Protein AF-A0A947RRB9-F1 (afdb_monomer)

Nearest PDB structures (foldseek):
  1n60-assembly1_C  TM=9.381E-01  e=2.088E-31  Afipia carboxidovorans OM5
  1ffu-assembly1_F  TM=9.438E-01  e=6.623E-31  Hydrogenophaga pseudoflava
  1ffv-assembly1_F  TM=9.423E-01  e=1.459E-30  Hydrogenophaga pseudoflava
  1zxi-assembly1_F  TM=9.316E-01  e=4.916E-30  Afipia carboxidovorans OM5
  1t3q-assembly1_F  TM=9.395E-01  e=1.467E-29  Pseudomonas putida

Radius of gyration: 20.05 Å; Cα contacts (8 Å, |Δi|>4): 666; chains: 1; bounding box: 50×39×54 Å

Mean predicted aligned error: 5.33 Å

Secondary structure (DSSP, 8-state):
-PPPP-EEE--SSHHHHHHHHHHSTT-EEESS-TTHHHHHHTTS---SEEEE-TT-GGG--EEEETTEEEEETT-BHHHHHH-HHHHHH-HHHHHHHHHSS-HHHHTT-BHHHHHHTT-TT-SHHHHHHTTT-EEEEEETTEEEEEEHHHHEEETTEES--TT-EEEEEEEEPPPTT-EEEEEEE-SSSSS---SEEEEEEEEE-TTSBEEEEEEEEESSSSS-EE-HHHHHHHTT-B-SPSS-SSPPPTT-----HHHHHHHHHHHHH--PPTT-THHHHHHHHHHHHHHHHHHH---TTS--

pLDDT: mean 91.12, std 13.99, range [28.19, 98.75]

Solvent-accessible surface area (backbone atoms only — not comparable to full-atom values): 15839 Å² total; per-residue (Å²): 125,78,64,77,83,56,49,79,43,73,53,95,40,68,69,52,45,23,46,49,31,63,76,37,82,74,44,39,82,35,56,41,44,71,57,64,52,52,36,31,50,70,67,78,41,82,56,60,30,35,36,45,52,48,81,40,67,83,20,42,58,74,49,77,55,96,65,29,36,38,37,16,13,41,30,23,41,45,56,55,64,66,36,64,64,37,60,74,55,34,43,20,48,36,41,27,47,72,60,42,43,42,71,74,51,20,70,34,32,14,54,31,53,50,56,67,50,23,47,27,46,33,61,59,56,16,29,38,56,40,44,67,24,31,35,32,38,34,34,78,92,47,73,48,77,41,50,47,84,66,35,53,72,32,62,58,29,53,71,70,53,81,36,41,44,64,37,32,39,36,28,60,59,58,59,91,62,41,46,49,30,44,47,73,45,44,94,47,99,63,60,42,67,42,58,35,32,38,17,36,28,35,32,42,49,101,82,26,28,24,71,43,48,29,36,11,36,14,33,29,34,54,40,59,45,72,20,60,70,18,18,58,60,42,42,75,39,67,70,36,56,73,79,58,98,57,83,85,54,95,86,65,80,83,84,44,70,60,48,53,49,25,12,48,39,35,14,66,60,47,56,49,62,91,95,40,68,68,51,27,60,48,42,20,55,47,42,35,48,45,51,49,29,59,23,71,70,50,60,96,81,76,76,127

Sequence (304 aa):
MTVPAFNYLKPDSLAEALDMLATEPGAYPIAGGTNLMVDVRAGKLSPETMIDVGDLDELRGIVVKDSQMTIGGAVTIAELLRHEIIRQRVPVLFAAGKTFANTLIRNRATVGGNLVNAAPCSDTAPALLVLDAEVSLSSSSGTRWIPLTEFLVGAFQTQRRADELLMEVRFPIPPASSRGGFEKMGLRKISCMAKVDVAVMADFDERGACKDARIALGAVAPIPLRAEKAEASLVGTAFIARAPEKPVRCGEQVQDKTIEEAARLAGEAASPRSGSEYKRQVVYGLTRRILTAMATGIRDGEAS

Structure (mmCIF, N/CA/C/O backbone):
data_AF-A0A947RRB9-F1
#
_entry.id   AF-A0A947RRB9-F1
#
loop_
_atom_site.group_PDB
_atom_site.id
_atom_site.type_symbol
_atom_site.label_atom_id
_atom_site.label_alt_id
_atom_site.label_comp_id
_atom_site.label_asym_id
_atom_site.label_entity_id
_atom_site.label_seq_id
_atom_site.pdbx_PDB_ins_code
_atom_site.Cartn_x
_atom_site.Cartn_y
_atom_site.Cartn_z
_atom_site.occupancy
_atom_site.B_iso_or_equiv
_atom_site.auth_seq_id
_atom_site.auth_comp_id
_atom_site.auth_asym_id
_atom_site.auth_atom_id
_atom_site.pdbx_PDB_model_num
ATOM 1 N N . MET A 1 1 ? 13.059 22.022 -18.489 1.00 59.47 1 MET A N 1
ATOM 2 C CA . MET A 1 1 ? 13.920 20.861 -18.183 1.00 59.47 1 MET A CA 1
ATOM 3 C C . MET A 1 1 ? 13.727 19.851 -19.293 1.00 59.47 1 MET A C 1
ATOM 5 O O . MET A 1 1 ? 12.592 19.449 -19.525 1.00 59.47 1 MET A O 1
ATOM 9 N N . THR A 1 2 ? 14.788 19.540 -20.031 1.00 82.19 2 THR A N 1
ATOM 10 C CA . THR A 1 2 ? 14.794 18.504 -21.069 1.00 82.19 2 THR A CA 1
ATOM 11 C C . THR A 1 2 ? 14.934 17.138 -20.408 1.00 82.19 2 THR A C 1
ATOM 13 O O . THR A 1 2 ? 15.703 16.982 -19.464 1.00 82.19 2 THR A O 1
ATOM 16 N N . VAL A 1 3 ? 14.157 16.167 -20.875 1.00 87.50 3 VAL A N 1
ATOM 17 C CA . VAL A 1 3 ? 14.281 14.765 -20.466 1.00 87.50 3 VAL A CA 1
ATOM 18 C C . VAL A 1 3 ? 15.481 14.170 -21.219 1.00 87.50 3 VAL A C 1
ATOM 20 O O . VAL A 1 3 ? 15.595 14.453 -22.414 1.00 87.50 3 VAL A O 1
ATOM 23 N N . PRO A 1 4 ? 16.394 13.425 -20.564 1.00 88.38 4 PRO A N 1
ATOM 24 C CA . PRO A 1 4 ? 17.489 12.758 -21.268 1.00 88.38 4 PRO A CA 1
ATOM 25 C C . PRO A 1 4 ? 16.940 11.783 -22.316 1.00 88.38 4 PRO A C 1
ATOM 27 O O . PRO A 1 4 ? 15.834 11.269 -22.162 1.00 88.38 4 PRO A O 1
ATOM 30 N N . ALA A 1 5 ? 17.698 11.543 -23.385 1.00 92.69 5 ALA A N 1
ATOM 31 C CA . ALA A 1 5 ? 17.339 10.510 -24.349 1.00 92.69 5 ALA A CA 1
ATOM 32 C C . ALA A 1 5 ? 17.408 9.129 -23.679 1.00 92.69 5 ALA A C 1
ATOM 34 O O . ALA A 1 5 ? 18.322 8.874 -22.897 1.00 92.69 5 ALA A O 1
ATOM 35 N N . PHE A 1 6 ? 16.448 8.265 -23.994 1.00 95.25 6 PHE A N 1
ATOM 36 C CA . PHE A 1 6 ? 16.396 6.878 -23.543 1.00 95.25 6 PHE A CA 1
ATOM 37 C C . PHE A 1 6 ? 15.758 6.009 -24.626 1.00 95.25 6 PHE A C 1
ATOM 39 O O . PHE A 1 6 ? 14.928 6.486 -25.406 1.00 95.25 6 PHE A O 1
ATOM 46 N N . ASN A 1 7 ? 16.122 4.733 -24.653 1.00 96.56 7 ASN A N 1
ATOM 47 C CA . ASN A 1 7 ? 15.442 3.715 -25.438 1.00 96.56 7 ASN A CA 1
ATOM 48 C C . ASN A 1 7 ? 14.110 3.379 -24.769 1.00 96.56 7 ASN A C 1
ATOM 50 O O . ASN A 1 7 ? 14.042 3.192 -23.554 1.00 96.56 7 ASN A O 1
ATOM 54 N N . TYR A 1 8 ? 13.044 3.303 -25.556 1.00 97.06 8 TYR A N 1
ATOM 55 C CA . TYR A 1 8 ? 11.721 2.922 -25.077 1.00 97.06 8 TYR A CA 1
ATOM 56 C C . TYR A 1 8 ? 11.313 1.620 -25.755 1.00 97.06 8 TYR A C 1
ATOM 58 O O . TYR A 1 8 ? 11.154 1.577 -26.975 1.00 97.06 8 TYR A O 1
ATOM 66 N N . LEU A 1 9 ? 11.178 0.569 -24.954 1.00 97.31 9 LEU A N 1
ATOM 67 C CA . LEU A 1 9 ? 10.783 -0.765 -25.381 1.00 97.31 9 LEU A CA 1
ATOM 68 C C . LEU A 1 9 ? 9.355 -1.030 -24.916 1.00 97.31 9 LEU A C 1
ATOM 70 O O . LEU A 1 9 ? 8.985 -0.677 -23.795 1.00 97.31 9 LEU A O 1
ATOM 74 N N . LYS A 1 10 ? 8.557 -1.653 -25.779 1.00 97.00 10 LYS A N 1
ATOM 75 C CA . LYS A 1 10 ? 7.171 -2.006 -25.487 1.00 97.00 10 LYS A CA 1
ATOM 76 C C . LYS A 1 10 ? 6.950 -3.484 -25.829 1.00 97.00 10 LYS A C 1
ATOM 78 O O . LYS A 1 10 ? 6.739 -3.770 -27.002 1.00 97.00 10 LYS A O 1
ATOM 83 N N . PRO A 1 11 ? 7.064 -4.393 -24.847 1.00 96.75 11 PRO A N 1
ATOM 84 C CA . PRO A 1 11 ? 6.819 -5.814 -25.054 1.00 96.75 11 PRO A CA 1
ATOM 85 C C . PRO A 1 11 ? 5.338 -6.091 -25.337 1.00 96.75 11 PRO A C 1
ATOM 87 O O . PRO A 1 11 ? 4.459 -5.442 -24.765 1.00 96.75 11 PRO A O 1
ATOM 90 N N . ASP A 1 12 ? 5.075 -7.100 -26.164 1.00 94.88 12 ASP A N 1
ATOM 91 C CA . ASP A 1 12 ? 3.726 -7.575 -26.497 1.00 94.88 12 ASP A CA 1
ATOM 92 C C . ASP A 1 12 ? 3.245 -8.687 -25.545 1.00 94.88 12 ASP A C 1
ATOM 94 O O . ASP A 1 12 ? 2.091 -9.115 -25.601 1.00 94.88 12 ASP A O 1
ATOM 98 N N . SER A 1 13 ? 4.121 -9.184 -24.665 1.00 96.81 13 SER A N 1
ATOM 99 C CA . SER A 1 13 ? 3.797 -10.236 -23.697 1.00 96.81 13 SER A CA 1
ATOM 100 C C . SER A 1 13 ? 4.614 -10.133 -22.414 1.00 96.81 13 SER A C 1
ATOM 102 O O . SER A 1 13 ? 5.703 -9.553 -22.387 1.00 96.81 13 SER A O 1
ATOM 104 N N . LEU A 1 14 ? 4.130 -10.773 -21.345 1.00 97.12 14 LEU A N 1
ATOM 105 C CA . LEU A 1 14 ? 4.900 -10.898 -20.111 1.00 97.12 14 LEU A CA 1
ATOM 106 C C . LEU A 1 14 ? 6.242 -11.610 -20.330 1.00 97.12 14 LEU A C 1
ATOM 108 O O . LEU A 1 14 ? 7.252 -11.185 -19.777 1.00 97.12 14 LEU A O 1
ATOM 112 N N . ALA A 1 15 ? 6.269 -12.678 -21.129 1.00 97.12 15 ALA A N 1
ATOM 113 C CA . ALA A 1 15 ? 7.495 -13.433 -21.382 1.00 97.12 15 ALA A CA 1
ATOM 114 C C . ALA A 1 15 ? 8.580 -12.547 -22.012 1.00 97.12 15 ALA A C 1
ATOM 116 O O . ALA A 1 15 ? 9.720 -12.558 -21.557 1.00 97.12 15 ALA A O 1
ATOM 117 N N . GLU A 1 16 ? 8.198 -11.730 -22.995 1.00 97.50 16 GLU A N 1
ATOM 118 C CA . GLU A 1 16 ? 9.093 -10.763 -23.628 1.00 97.50 16 GLU A CA 1
ATOM 119 C C . GLU A 1 16 ? 9.549 -9.676 -22.644 1.00 97.50 16 GLU A C 1
ATOM 121 O O . GLU A 1 16 ? 10.731 -9.356 -22.587 1.00 97.50 16 GLU A O 1
ATOM 126 N N . ALA A 1 17 ? 8.648 -9.155 -21.805 1.00 97.75 17 ALA A N 1
ATOM 127 C CA . ALA A 1 17 ? 9.005 -8.162 -20.794 1.00 97.75 17 ALA A CA 1
ATOM 128 C C . ALA A 1 17 ? 10.048 -8.687 -19.790 1.00 97.75 17 ALA A C 1
ATOM 130 O O . ALA A 1 17 ? 10.975 -7.966 -19.415 1.00 97.75 17 ALA A O 1
ATOM 131 N N . LEU A 1 18 ? 9.897 -9.939 -19.346 1.00 97.69 18 LEU A N 1
ATOM 132 C CA . LEU A 1 18 ? 10.824 -10.585 -18.414 1.00 97.69 18 LEU A CA 1
ATOM 133 C C . LEU A 1 18 ? 12.159 -10.938 -19.076 1.00 97.69 18 LEU A C 1
ATOM 135 O O . LEU A 1 18 ? 13.194 -10.840 -18.419 1.00 97.69 18 LEU A O 1
ATOM 139 N N . ASP A 1 19 ? 12.146 -11.318 -20.356 1.00 97.19 19 ASP A N 1
ATOM 140 C CA . ASP A 1 19 ? 13.365 -11.525 -21.141 1.00 97.19 19 ASP A CA 1
ATOM 141 C C . ASP A 1 19 ? 14.143 -10.212 -21.290 1.00 97.19 19 ASP A C 1
ATOM 143 O O . ASP A 1 19 ? 15.301 -10.145 -20.884 1.00 97.19 19 ASP A O 1
ATOM 147 N N . MET A 1 20 ? 13.475 -9.128 -21.707 1.00 97.06 20 MET A N 1
ATOM 148 C CA . MET A 1 20 ? 14.082 -7.795 -21.808 1.00 97.06 20 MET A CA 1
ATOM 149 C C . MET A 1 20 ? 14.704 -7.338 -20.482 1.00 97.06 20 MET A C 1
ATOM 151 O O . MET A 1 20 ? 15.806 -6.800 -20.470 1.00 97.06 20 MET A O 1
ATOM 155 N N . LEU A 1 21 ? 14.035 -7.563 -19.346 1.00 96.69 21 LEU A N 1
ATOM 156 C CA . LEU A 1 21 ? 14.587 -7.211 -18.030 1.00 96.69 21 LEU A CA 1
ATOM 157 C C . LEU A 1 21 ? 15.791 -8.063 -17.623 1.00 96.69 21 LEU A C 1
ATOM 159 O O . LEU A 1 21 ? 16.640 -7.591 -16.865 1.00 96.69 21 LEU A O 1
ATOM 163 N N . ALA A 1 22 ? 15.869 -9.304 -18.101 1.00 96.00 22 ALA A N 1
ATOM 164 C CA . ALA A 1 22 ? 17.015 -10.171 -17.872 1.00 96.00 22 ALA A CA 1
ATOM 165 C C . ALA A 1 22 ? 18.204 -9.803 -18.779 1.00 96.00 22 ALA A C 1
ATOM 167 O O . ALA A 1 22 ? 19.352 -9.893 -18.337 1.00 96.00 22 ALA A O 1
ATOM 168 N N . THR A 1 23 ? 17.947 -9.383 -20.022 1.00 95.44 23 THR A N 1
ATOM 169 C CA . THR A 1 23 ? 18.984 -9.080 -21.022 1.00 95.44 23 THR A CA 1
ATOM 170 C C . THR A 1 23 ? 19.460 -7.630 -21.013 1.00 95.44 23 THR A C 1
ATOM 172 O O . THR A 1 23 ? 20.562 -7.368 -21.490 1.00 95.44 23 THR A O 1
ATOM 175 N N . GLU A 1 24 ? 18.690 -6.700 -20.440 1.00 92.75 24 GLU A N 1
ATOM 176 C CA . GLU A 1 24 ? 19.023 -5.270 -20.334 1.00 92.75 24 GLU A CA 1
ATOM 177 C C . GLU A 1 24 ? 19.224 -4.840 -18.862 1.00 92.75 24 GLU A C 1
ATOM 179 O O . GLU A 1 24 ? 18.354 -4.185 -18.266 1.00 92.75 24 GLU A O 1
ATOM 184 N N . PRO A 1 25 ? 20.365 -5.182 -18.222 1.00 85.75 25 PRO A N 1
ATOM 185 C CA . PRO A 1 25 ? 20.658 -4.748 -16.861 1.00 85.75 25 PRO A CA 1
ATOM 186 C C . PRO A 1 25 ? 20.593 -3.224 -16.722 1.00 85.75 25 PRO A C 1
ATOM 188 O O . PRO A 1 25 ? 21.309 -2.489 -17.394 1.00 85.75 25 PRO A O 1
ATOM 191 N N . GLY A 1 26 ? 19.756 -2.741 -15.804 1.00 87.94 26 GLY A N 1
ATOM 192 C CA . GLY A 1 26 ? 19.552 -1.305 -15.589 1.00 87.94 26 GLY A CA 1
ATOM 193 C C . GLY A 1 26 ? 18.380 -0.708 -16.370 1.00 87.94 26 GLY A C 1
ATOM 194 O O . GLY A 1 26 ? 18.103 0.480 -16.196 1.00 87.94 26 GLY A O 1
ATOM 195 N N . ALA A 1 27 ? 17.651 -1.506 -17.159 1.00 95.25 27 ALA A N 1
ATOM 196 C CA . ALA A 1 27 ? 16.363 -1.097 -17.702 1.00 95.25 27 ALA A CA 1
ATOM 197 C C . ALA A 1 27 ? 15.336 -0.845 -16.584 1.00 95.25 27 ALA A C 1
ATOM 199 O O . ALA A 1 27 ? 15.284 -1.548 -15.570 1.00 95.25 27 ALA A O 1
ATOM 200 N N . TYR A 1 28 ? 14.497 0.173 -16.776 1.00 95.94 28 TYR A N 1
ATOM 201 C CA . TYR A 1 28 ? 13.457 0.545 -15.820 1.00 95.94 28 TYR A CA 1
ATOM 202 C C . TYR A 1 28 ? 12.073 0.145 -16.336 1.00 95.94 28 TYR A C 1
ATOM 204 O O . TYR A 1 28 ? 11.626 0.698 -17.345 1.00 95.94 28 TYR A O 1
ATOM 212 N N . PRO A 1 29 ? 11.343 -0.735 -15.626 1.00 97.19 29 PRO A N 1
ATOM 213 C CA . PRO A 1 29 ? 9.923 -0.926 -15.878 1.00 97.19 29 PRO A CA 1
ATOM 214 C C . PRO A 1 29 ? 9.153 0.382 -15.666 1.00 97.19 29 PRO A C 1
ATOM 216 O O . PRO A 1 29 ? 9.258 1.017 -14.610 1.00 97.19 29 PRO A O 1
ATOM 219 N N . ILE A 1 30 ? 8.337 0.770 -16.643 1.00 97.62 30 ILE A N 1
ATOM 220 C CA . ILE A 1 30 ? 7.412 1.897 -16.546 1.00 97.62 30 ILE A CA 1
ATOM 221 C C . ILE A 1 30 ? 5.974 1.406 -16.721 1.00 97.62 30 ILE A C 1
ATOM 223 O O . ILE A 1 30 ? 5.666 0.666 -17.639 1.00 97.62 30 ILE A O 1
ATOM 227 N N . ALA A 1 31 ? 5.087 1.824 -15.817 1.00 97.19 31 ALA A N 1
ATOM 228 C CA . ALA A 1 31 ? 3.644 1.606 -15.939 1.00 97.19 31 ALA A CA 1
ATOM 229 C C . ALA A 1 31 ? 2.912 2.958 -15.954 1.00 97.19 31 ALA A C 1
ATOM 231 O O . ALA A 1 31 ? 2.758 3.618 -16.978 1.00 97.19 31 ALA A O 1
ATOM 232 N N . GLY A 1 32 ? 2.517 3.456 -14.781 1.00 96.75 32 GLY A N 1
ATOM 233 C CA . GLY A 1 32 ? 1.857 4.758 -14.664 1.00 96.75 32 GLY A CA 1
ATOM 234 C C . GLY A 1 32 ? 2.756 5.972 -14.917 1.00 96.75 32 GLY A C 1
ATOM 235 O O . GLY A 1 32 ? 2.259 7.054 -15.225 1.00 96.75 32 GLY A O 1
ATOM 236 N N . GLY A 1 33 ? 4.070 5.828 -14.717 1.00 96.69 33 GLY A N 1
ATOM 237 C CA . GLY A 1 33 ? 5.064 6.896 -14.889 1.00 96.69 33 GLY A CA 1
ATOM 238 C C . GLY A 1 33 ? 4.961 8.073 -13.902 1.00 96.69 33 GLY A C 1
ATOM 239 O O . GLY A 1 33 ? 5.760 9.004 -13.980 1.00 96.69 33 GLY A O 1
ATOM 240 N N . THR A 1 34 ? 4.015 8.060 -12.956 1.00 96.50 34 THR A N 1
ATOM 241 C CA . THR A 1 34 ? 3.687 9.217 -12.095 1.00 96.50 34 THR A CA 1
ATOM 242 C C . THR A 1 34 ? 4.754 9.562 -11.055 1.00 96.50 34 THR A C 1
ATOM 244 O O . THR A 1 34 ? 4.770 10.690 -10.569 1.00 96.50 34 THR A O 1
ATOM 247 N N . ASN A 1 35 ? 5.646 8.622 -10.734 1.00 94.75 35 ASN A N 1
ATOM 248 C CA . ASN A 1 35 ? 6.845 8.849 -9.921 1.00 94.75 35 ASN A CA 1
ATOM 249 C C . ASN A 1 35 ? 8.102 8.838 -10.794 1.00 94.75 35 ASN A C 1
ATOM 251 O O . ASN A 1 35 ? 8.822 9.833 -10.835 1.00 94.75 35 ASN A O 1
ATOM 255 N N . LEU A 1 36 ? 8.290 7.766 -11.572 1.00 95.50 36 LEU A N 1
ATOM 256 C CA . LEU A 1 36 ? 9.465 7.563 -12.423 1.00 95.50 36 LEU A CA 1
ATOM 257 C C . LEU A 1 36 ? 9.761 8.777 -13.315 1.00 95.50 36 LEU A C 1
ATOM 259 O O . LEU A 1 36 ? 10.835 9.363 -13.232 1.00 95.50 36 LEU A O 1
ATOM 263 N N . MET A 1 37 ? 8.782 9.243 -14.100 1.00 96.19 37 MET A N 1
ATOM 264 C CA . MET A 1 37 ? 9.003 10.370 -15.015 1.00 96.19 37 MET A CA 1
ATOM 265 C C . MET A 1 37 ? 9.174 11.710 -14.296 1.00 96.19 37 MET A C 1
ATOM 267 O O . MET A 1 37 ? 9.689 12.660 -14.884 1.00 96.19 37 MET A O 1
ATOM 271 N N . VAL A 1 38 ? 8.726 11.828 -13.042 1.00 94.31 38 VAL A N 1
ATOM 272 C CA . VAL A 1 38 ? 8.993 13.017 -12.222 1.00 94.31 38 VAL A CA 1
ATOM 273 C C . VAL A 1 38 ? 10.464 13.049 -11.827 1.00 94.31 38 VAL A C 1
ATOM 275 O O . VAL A 1 38 ? 11.093 14.094 -11.980 1.00 94.31 38 VAL A O 1
ATOM 278 N N . ASP A 1 39 ? 11.019 11.921 -11.386 1.00 94.75 39 ASP A N 1
ATOM 279 C CA . ASP A 1 39 ? 12.431 11.831 -11.013 1.00 94.75 39 ASP A CA 1
ATOM 280 C C . ASP A 1 39 ? 13.360 11.955 -12.227 1.00 94.75 39 ASP A C 1
ATOM 282 O O . ASP A 1 39 ? 14.381 12.639 -12.130 1.00 94.75 39 ASP A O 1
ATOM 286 N N . VAL A 1 40 ? 12.954 11.432 -13.390 1.00 95.25 40 VAL A N 1
ATOM 287 C CA . VAL A 1 40 ? 13.668 11.649 -14.660 1.00 95.25 40 VAL A CA 1
ATOM 288 C C . VAL A 1 40 ? 13.685 13.127 -15.051 1.00 95.25 40 VAL A C 1
ATOM 290 O O . VAL A 1 40 ? 14.741 13.695 -15.318 1.00 95.25 40 VAL A O 1
ATOM 293 N N . ARG A 1 41 ? 12.529 13.806 -15.029 1.00 94.62 41 ARG A N 1
ATOM 294 C CA . ARG A 1 41 ? 12.464 15.250 -15.328 1.00 94.62 41 ARG A CA 1
ATOM 295 C C . ARG A 1 41 ? 13.264 16.101 -14.346 1.00 94.62 41 ARG A C 1
ATOM 297 O O . ARG A 1 41 ? 13.730 17.168 -14.728 1.00 94.62 41 ARG A O 1
ATOM 304 N N . ALA A 1 42 ? 13.380 15.655 -13.097 1.00 93.88 42 ALA A N 1
ATOM 305 C CA . ALA A 1 42 ? 14.156 16.323 -12.060 1.00 93.88 42 ALA A CA 1
ATOM 306 C C . ALA A 1 42 ? 15.662 16.004 -12.124 1.00 93.88 42 ALA A C 1
ATOM 308 O O . ALA A 1 42 ? 16.407 16.515 -11.291 1.00 93.88 42 ALA A O 1
ATOM 309 N N . GLY A 1 43 ? 16.106 15.153 -13.058 1.00 93.00 43 GLY A N 1
ATOM 310 C CA . GLY A 1 43 ? 17.503 14.732 -13.182 1.00 93.00 43 GLY A CA 1
ATOM 311 C C . GLY A 1 43 ? 17.997 13.845 -12.035 1.00 93.00 43 GLY A C 1
ATOM 312 O O . GLY A 1 43 ? 19.200 13.678 -11.874 1.00 93.00 43 GLY A O 1
ATOM 313 N N . LYS A 1 44 ? 17.091 13.286 -11.219 1.00 93.31 44 LYS A N 1
ATOM 314 C CA . LYS A 1 44 ? 17.453 12.329 -10.158 1.00 93.31 44 LYS A CA 1
ATOM 315 C C . LYS A 1 44 ? 17.676 10.923 -10.699 1.00 93.31 44 LYS A C 1
ATOM 317 O O . LYS A 1 44 ? 18.312 10.111 -10.037 1.00 93.31 44 LYS A O 1
ATOM 322 N N . LEU A 1 45 ? 17.096 10.641 -11.862 1.00 92.75 45 LEU A N 1
ATOM 323 C CA . LEU A 1 45 ? 17.190 9.366 -12.543 1.00 92.75 45 LEU A CA 1
ATOM 324 C C . LEU A 1 45 ? 17.449 9.598 -14.030 1.00 92.75 45 LEU A C 1
ATOM 326 O O . LEU A 1 45 ? 16.784 10.426 -14.647 1.00 92.75 45 LEU A O 1
ATOM 330 N N . SER A 1 46 ? 18.371 8.832 -14.602 1.00 93.38 46 SER A N 1
ATOM 331 C CA . SER A 1 46 ? 18.724 8.903 -16.022 1.00 93.38 46 SER A CA 1
ATOM 332 C C . SER A 1 46 ? 18.761 7.485 -16.592 1.00 93.38 46 SER A C 1
ATOM 334 O O . SER A 1 46 ? 19.843 6.917 -16.712 1.00 93.38 46 SER A O 1
ATOM 336 N N . PRO A 1 47 ? 17.595 6.865 -16.843 1.00 93.62 47 PRO A N 1
ATOM 337 C CA . PRO A 1 47 ? 17.548 5.516 -17.384 1.00 93.62 47 PRO A CA 1
ATOM 338 C C . PRO A 1 47 ? 18.005 5.533 -18.842 1.00 93.62 47 PRO A C 1
ATOM 340 O O . PRO A 1 47 ? 17.574 6.393 -19.606 1.00 93.62 47 PRO A O 1
ATOM 343 N N . GLU A 1 48 ? 18.844 4.577 -19.229 1.00 95.25 48 GLU A N 1
ATOM 344 C CA . GLU A 1 48 ? 19.219 4.382 -20.636 1.00 95.25 48 GLU A CA 1
ATOM 345 C C . GLU A 1 48 ? 18.096 3.685 -21.410 1.00 95.25 48 GLU A C 1
ATOM 347 O O . GLU A 1 48 ? 17.818 4.048 -22.551 1.00 95.25 48 GLU A O 1
ATOM 352 N N . THR A 1 49 ? 17.395 2.756 -20.751 1.00 97.19 49 THR A N 1
ATOM 353 C CA . THR A 1 49 ? 16.284 1.983 -21.316 1.00 97.19 49 THR A CA 1
ATOM 354 C C . THR A 1 49 ? 15.083 1.988 -20.368 1.00 97.19 49 THR A C 1
ATOM 356 O O . THR A 1 49 ? 15.217 1.783 -19.158 1.00 97.19 49 THR A O 1
ATOM 359 N N . MET A 1 50 ? 13.890 2.203 -20.919 1.00 97.44 50 MET A N 1
ATOM 360 C CA . MET A 1 50 ? 12.609 1.995 -20.245 1.00 97.44 50 MET A CA 1
ATOM 361 C C . MET A 1 50 ? 11.814 0.903 -20.953 1.00 97.44 50 MET A C 1
ATOM 363 O O . MET A 1 50 ? 11.742 0.892 -22.179 1.00 97.44 50 MET A O 1
ATOM 367 N N . ILE A 1 51 ? 11.182 0.032 -20.171 1.00 98.19 51 ILE A N 1
ATOM 368 C CA . ILE A 1 51 ? 10.331 -1.056 -20.663 1.00 98.19 51 ILE A CA 1
ATOM 369 C C . ILE A 1 51 ? 8.904 -0.772 -20.200 1.00 98.19 51 ILE A C 1
ATOM 371 O O . ILE A 1 51 ? 8.636 -0.776 -18.996 1.00 98.19 51 ILE A O 1
ATOM 375 N N . ASP A 1 52 ? 7.997 -0.474 -21.128 1.00 97.88 52 ASP A N 1
ATOM 376 C CA . ASP A 1 52 ? 6.599 -0.194 -20.800 1.00 97.88 52 ASP A CA 1
ATOM 377 C C . ASP A 1 52 ? 5.819 -1.478 -20.543 1.00 97.88 52 ASP A C 1
ATOM 379 O O . ASP A 1 52 ? 5.553 -2.262 -21.445 1.00 97.88 52 ASP A O 1
ATOM 383 N N . VAL A 1 53 ? 5.436 -1.668 -19.287 1.00 97.69 53 VAL A N 1
ATOM 384 C CA . VAL A 1 53 ? 4.675 -2.827 -18.818 1.00 97.69 53 VAL A CA 1
ATOM 385 C C . VAL A 1 53 ? 3.216 -2.475 -18.523 1.00 97.69 53 VAL A C 1
ATOM 387 O O . VAL A 1 53 ? 2.455 -3.318 -18.061 1.00 97.69 53 VAL A O 1
ATOM 390 N N . GLY A 1 54 ? 2.803 -1.222 -18.739 1.00 93.94 54 GLY A N 1
ATOM 391 C CA . GLY A 1 54 ? 1.483 -0.725 -18.348 1.00 93.94 54 GLY A CA 1
ATOM 392 C C . GLY A 1 54 ? 0.313 -1.362 -19.101 1.00 93.94 54 GLY A C 1
ATOM 393 O O . GLY A 1 54 ? -0.802 -1.366 -18.575 1.00 93.94 54 GLY A O 1
ATOM 394 N N . ASP A 1 55 ? 0.577 -1.902 -20.291 1.00 92.19 55 ASP A N 1
ATOM 395 C CA . ASP A 1 55 ? -0.423 -2.503 -21.177 1.00 92.19 55 ASP A CA 1
ATOM 396 C C . ASP A 1 55 ? -0.443 -4.043 -21.126 1.00 92.19 55 ASP A C 1
ATOM 398 O O . ASP A 1 55 ? -1.286 -4.645 -21.784 1.00 92.19 55 ASP A O 1
ATOM 402 N N . LEU A 1 56 ? 0.430 -4.685 -20.336 1.00 97.12 56 LEU A N 1
ATOM 403 C CA . LEU A 1 56 ? 0.439 -6.146 -20.191 1.00 97.12 56 LEU A CA 1
ATOM 404 C C . LEU A 1 56 ? -0.825 -6.620 -19.469 1.00 97.12 56 LEU A C 1
ATOM 406 O O . LEU A 1 56 ? -1.082 -6.219 -18.330 1.00 97.12 56 LEU A O 1
ATOM 410 N N . ASP A 1 57 ? -1.602 -7.491 -20.108 1.00 96.31 57 ASP A N 1
ATOM 411 C CA . ASP A 1 57 ? -2.879 -7.966 -19.571 1.00 96.31 57 ASP A CA 1
ATOM 412 C C . ASP A 1 57 ? -2.706 -8.760 -18.267 1.00 96.31 57 ASP A C 1
ATOM 414 O O . ASP A 1 57 ? -3.539 -8.654 -17.367 1.00 96.31 57 ASP A O 1
ATOM 418 N N . GLU A 1 58 ? -1.586 -9.466 -18.101 1.00 96.56 58 GLU A N 1
ATOM 419 C CA . GLU A 1 58 ? -1.245 -10.222 -16.891 1.00 96.56 58 GLU A CA 1
ATOM 420 C C . GLU A 1 58 ? -1.022 -9.329 -15.662 1.00 96.56 58 GLU A C 1
ATOM 422 O O . GLU A 1 58 ? -1.081 -9.806 -14.531 1.00 96.56 58 GLU A O 1
ATOM 427 N N . LEU A 1 59 ? -0.769 -8.031 -15.859 1.00 97.56 59 LEU A N 1
ATOM 428 C CA . LEU A 1 59 ? -0.622 -7.053 -14.778 1.00 97.56 59 LEU A CA 1
ATOM 429 C C . LEU A 1 59 ? -1.935 -6.338 -14.448 1.00 97.56 59 LEU A C 1
ATOM 431 O O . LEU A 1 59 ? -1.953 -5.449 -13.590 1.00 97.56 59 LEU A O 1
ATOM 435 N N . ARG A 1 60 ? -3.036 -6.667 -15.122 1.00 96.62 60 ARG A N 1
ATOM 436 C CA . ARG A 1 60 ? -4.297 -5.927 -15.040 1.00 96.62 60 ARG A CA 1
ATOM 437 C C . ARG A 1 60 ? -5.388 -6.765 -14.388 1.00 96.62 60 ARG A C 1
ATOM 439 O O . ARG A 1 60 ? -5.318 -7.981 -14.275 1.00 96.62 60 ARG A O 1
ATOM 446 N N . GLY A 1 61 ? -6.438 -6.072 -13.963 1.00 97.19 61 GLY A N 1
ATOM 447 C CA . GLY A 1 61 ? -7.617 -6.697 -13.380 1.00 97.19 61 GLY A CA 1
ATOM 448 C C . GLY A 1 61 ? -7.552 -6.885 -11.866 1.00 97.19 61 GLY A C 1
ATOM 449 O O . GLY A 1 61 ? -6.503 -6.851 -11.222 1.00 97.19 61 GLY A O 1
ATOM 450 N N . ILE A 1 62 ? -8.744 -7.035 -11.298 1.00 98.25 62 ILE A N 1
ATOM 451 C CA . ILE A 1 62 ? -8.967 -7.338 -9.889 1.00 98.25 62 ILE A CA 1
ATOM 452 C C . ILE A 1 62 ? -9.820 -8.599 -9.865 1.00 98.25 62 ILE A C 1
ATOM 454 O O . ILE A 1 62 ? -10.896 -8.629 -10.462 1.00 98.25 62 ILE A O 1
ATOM 458 N N . VAL A 1 63 ? -9.331 -9.636 -9.197 1.00 97.12 63 VAL A N 1
ATOM 459 C CA . VAL A 1 63 ? -9.976 -10.948 -9.145 1.00 97.12 63 VAL A CA 1
ATOM 460 C C . VAL A 1 63 ? -10.306 -11.282 -7.701 1.00 97.12 63 VAL A C 1
ATOM 462 O O . VAL A 1 63 ? -9.521 -11.024 -6.791 1.00 97.12 63 VAL A O 1
ATOM 465 N N . VAL A 1 64 ? -11.482 -11.866 -7.491 1.00 96.38 64 VAL A N 1
ATOM 466 C CA . VAL A 1 64 ? -11.884 -12.433 -6.206 1.00 96.38 64 VAL A CA 1
ATOM 467 C C . VAL A 1 64 ? -12.092 -13.926 -6.381 1.00 96.38 64 VAL A C 1
ATOM 469 O O . VAL A 1 64 ? -12.924 -14.348 -7.183 1.00 96.38 64 VAL A O 1
ATOM 472 N N . LYS A 1 65 ? -11.332 -14.720 -5.629 1.00 95.25 65 LYS A N 1
ATOM 473 C CA . LYS A 1 65 ? -11.380 -16.181 -5.671 1.00 95.25 65 LYS A CA 1
ATOM 474 C C . LYS A 1 65 ? -11.042 -16.744 -4.293 1.00 95.25 65 LYS A C 1
ATOM 476 O O . LYS A 1 65 ? -10.134 -16.245 -3.643 1.00 95.25 65 LYS A O 1
ATOM 481 N N . ASP A 1 66 ? -11.777 -17.759 -3.842 1.00 92.00 66 ASP A N 1
ATOM 482 C CA . ASP A 1 66 ? -11.495 -18.494 -2.596 1.00 92.00 66 ASP A CA 1
ATOM 483 C C . ASP A 1 66 ? -11.312 -17.592 -1.354 1.00 92.00 66 ASP A C 1
ATOM 485 O O . ASP A 1 66 ? -10.425 -17.797 -0.532 1.00 92.00 66 ASP A O 1
ATOM 489 N N . SER A 1 67 ? -12.156 -16.560 -1.213 1.00 91.50 67 SER A N 1
ATOM 490 C CA . SER A 1 67 ? -12.061 -15.527 -0.157 1.00 91.50 67 SER A CA 1
ATOM 491 C C . SER A 1 67 ? -10.763 -14.706 -0.154 1.00 91.50 67 SER A C 1
ATOM 493 O O . SER A 1 67 ? -10.497 -13.985 0.805 1.00 91.50 67 SER A O 1
ATOM 495 N N . GLN A 1 68 ? -9.985 -14.753 -1.232 1.00 96.31 68 GLN A N 1
ATOM 496 C CA . GLN A 1 68 ? -8.869 -13.852 -1.486 1.00 96.31 68 GLN A CA 1
ATOM 497 C C . GLN A 1 68 ? -9.207 -12.849 -2.583 1.00 96.31 68 GLN A C 1
ATOM 499 O O . GLN A 1 68 ? -9.976 -13.123 -3.508 1.00 96.31 68 GLN A O 1
ATOM 504 N N . MET A 1 69 ? -8.613 -11.669 -2.458 1.00 97.81 69 MET A N 1
ATOM 505 C CA . MET A 1 69 ? -8.607 -10.639 -3.481 1.00 97.81 69 MET A CA 1
ATOM 506 C C . MET A 1 69 ? -7.202 -10.514 -4.050 1.00 97.81 69 MET A C 1
ATOM 508 O O . MET A 1 69 ? -6.247 -10.380 -3.291 1.00 97.81 69 MET A O 1
ATOM 512 N N . THR A 1 70 ? -7.109 -10.486 -5.374 1.00 98.50 70 THR A N 1
ATOM 513 C CA . THR A 1 70 ? -5.874 -10.275 -6.126 1.00 98.50 70 THR A CA 1
ATOM 514 C C . THR A 1 70 ? -6.016 -9.022 -6.981 1.00 98.50 70 THR A C 1
ATOM 516 O O . THR A 1 70 ? -7.029 -8.836 -7.655 1.00 98.50 70 THR A O 1
ATOM 519 N N . ILE A 1 71 ? -5.015 -8.147 -6.939 1.00 98.69 71 ILE A N 1
ATOM 520 C CA . ILE A 1 71 ? -4.952 -6.882 -7.672 1.00 98.69 71 ILE A CA 1
ATOM 521 C C . ILE A 1 71 ? -3.690 -6.893 -8.531 1.00 98.69 71 ILE A C 1
ATOM 523 O O . ILE A 1 71 ? -2.584 -6.920 -7.990 1.00 98.69 71 ILE A O 1
ATOM 527 N N . GLY A 1 72 ? -3.846 -6.820 -9.853 1.00 98.56 72 GLY A N 1
ATOM 528 C CA . GLY A 1 72 ? -2.716 -6.728 -10.774 1.00 98.56 72 GLY A CA 1
ATOM 529 C C . GLY A 1 72 ? -1.867 -5.464 -10.560 1.00 98.56 72 GLY A C 1
ATOM 530 O O . GLY A 1 72 ? -2.363 -4.398 -10.183 1.00 98.56 72 GLY A O 1
ATOM 531 N N . GLY A 1 73 ? -0.563 -5.558 -10.810 1.00 98.12 73 GLY A N 1
ATOM 532 C CA . GLY A 1 73 ? 0.415 -4.494 -10.572 1.00 98.12 73 GLY A CA 1
ATOM 533 C C . GLY A 1 73 ? 0.200 -3.235 -11.421 1.00 98.12 73 GLY A C 1
ATOM 534 O O . GLY A 1 73 ? 0.559 -2.132 -10.990 1.00 98.12 73 GLY A O 1
ATOM 535 N N . ALA A 1 74 ? -0.427 -3.369 -12.591 1.00 98.25 74 ALA A N 1
ATOM 536 C CA . ALA A 1 74 ? -0.804 -2.277 -13.487 1.00 98.25 74 ALA A CA 1
ATOM 537 C C . ALA A 1 74 ? -2.218 -1.726 -13.224 1.00 98.25 74 ALA A C 1
ATOM 539 O O . ALA A 1 74 ? -2.589 -0.719 -13.828 1.00 98.25 74 ALA A O 1
ATOM 540 N N . VAL A 1 75 ? -2.986 -2.298 -12.285 1.00 98.62 75 VAL A N 1
ATOM 541 C CA . VAL A 1 75 ? -4.271 -1.721 -11.861 1.00 98.62 75 VAL A CA 1
ATOM 542 C C . VAL A 1 75 ? -4.048 -0.315 -11.322 1.00 98.62 75 VAL A C 1
ATOM 544 O O . VAL A 1 75 ? -3.272 -0.090 -10.387 1.00 98.62 75 VAL A O 1
ATOM 547 N N . THR A 1 76 ? -4.752 0.648 -11.905 1.00 98.62 76 THR A N 1
ATOM 548 C CA . THR A 1 76 ? -4.690 2.046 -11.495 1.00 98.62 76 THR A CA 1
ATOM 549 C C . THR A 1 76 ? -5.451 2.287 -10.196 1.00 98.62 76 THR A C 1
ATOM 551 O O . THR A 1 76 ? -6.432 1.611 -9.878 1.00 98.62 76 THR A O 1
ATOM 554 N N . ILE A 1 77 ? -5.071 3.331 -9.456 1.00 98.44 77 ILE A N 1
ATOM 555 C CA . ILE A 1 77 ? -5.828 3.747 -8.265 1.00 98.44 77 ILE A CA 1
ATOM 556 C C . ILE A 1 77 ? -7.277 4.113 -8.632 1.00 98.44 77 ILE A C 1
ATOM 558 O O . ILE A 1 77 ? -8.198 3.904 -7.844 1.00 98.44 77 ILE A O 1
ATOM 562 N N . ALA A 1 78 ? -7.511 4.641 -9.836 1.00 98.31 78 ALA A N 1
ATOM 563 C CA . ALA A 1 78 ? -8.857 4.934 -10.313 1.00 98.31 78 ALA A CA 1
ATOM 564 C C . ALA A 1 78 ? -9.698 3.668 -10.557 1.00 98.31 78 ALA A C 1
ATOM 566 O O . ALA A 1 78 ? -10.883 3.669 -10.230 1.00 98.31 78 ALA A O 1
ATOM 567 N N . GLU A 1 79 ? -9.123 2.600 -11.112 1.00 98.19 79 GLU A N 1
ATOM 568 C CA . GLU A 1 79 ? -9.803 1.302 -11.261 1.00 98.19 79 GLU A CA 1
ATOM 569 C C . GLU A 1 79 ? -10.086 0.664 -9.898 1.00 98.19 79 GLU A C 1
ATOM 571 O O . GLU A 1 79 ? -11.219 0.257 -9.641 1.00 98.19 79 GLU A O 1
ATOM 576 N N . LEU A 1 80 ? -9.111 0.700 -8.984 1.00 98.12 80 LEU A N 1
ATOM 577 C CA . LEU A 1 80 ? -9.270 0.252 -7.598 1.00 98.12 80 LEU A CA 1
ATOM 578 C C . LEU A 1 80 ? -10.475 0.918 -6.913 1.00 98.12 80 LEU A C 1
ATOM 580 O O . LEU A 1 80 ? -11.269 0.247 -6.258 1.00 98.12 80 LEU A O 1
ATOM 584 N N . LEU A 1 81 ? -10.656 2.229 -7.098 1.00 97.62 81 LEU A N 1
ATOM 585 C CA . LEU A 1 81 ? -11.783 2.975 -6.524 1.00 97.62 81 LEU A CA 1
ATOM 586 C C . LEU A 1 81 ? -13.136 2.690 -7.186 1.00 97.62 81 LEU A C 1
ATOM 588 O 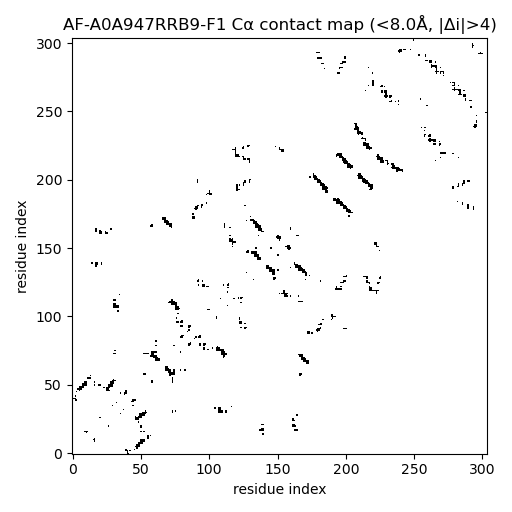O . LEU A 1 81 ? -14.175 2.964 -6.581 1.00 97.62 81 LEU A O 1
ATOM 592 N N . ARG A 1 82 ? -13.149 2.190 -8.425 1.00 97.50 82 ARG A N 1
ATOM 593 C CA . ARG A 1 82 ? -14.384 1.803 -9.123 1.00 97.50 82 ARG A CA 1
ATOM 594 C C . ARG A 1 82 ? -14.803 0.369 -8.811 1.00 97.50 82 ARG A C 1
ATOM 596 O O . ARG A 1 82 ? -15.962 0.036 -9.037 1.00 97.50 82 ARG A O 1
ATOM 603 N N . HIS A 1 83 ? -13.901 -0.455 -8.282 1.00 97.62 83 HIS A N 1
ATOM 604 C CA . HIS A 1 83 ? -14.188 -1.850 -7.987 1.00 97.62 83 HIS A CA 1
ATOM 605 C C . HIS A 1 83 ? -15.183 -1.996 -6.827 1.00 97.62 83 HIS A C 1
ATOM 607 O O . HIS A 1 83 ? -14.933 -1.562 -5.697 1.00 97.62 83 HIS A O 1
ATOM 613 N N . GLU A 1 84 ? -16.315 -2.642 -7.101 1.00 95.06 84 GLU A N 1
ATOM 614 C CA . GLU A 1 84 ? -17.451 -2.724 -6.180 1.00 95.06 84 GLU A CA 1
ATOM 615 C C . GLU A 1 84 ? -17.085 -3.401 -4.853 1.00 95.06 84 GLU A C 1
ATOM 617 O O . GLU A 1 84 ? -17.341 -2.854 -3.778 1.00 95.06 84 GLU A O 1
ATOM 622 N N . ILE A 1 85 ? -16.400 -4.547 -4.918 1.00 93.38 85 ILE A N 1
ATOM 623 C CA . ILE A 1 85 ? -16.035 -5.311 -3.718 1.00 93.38 85 ILE A CA 1
ATOM 624 C C . ILE A 1 85 ? -15.034 -4.531 -2.859 1.00 93.38 85 ILE A C 1
ATOM 626 O O . ILE A 1 85 ? -15.127 -4.570 -1.637 1.00 93.38 85 ILE A O 1
ATOM 630 N N . ILE A 1 86 ? -14.121 -3.760 -3.461 1.00 95.19 86 ILE A N 1
ATOM 631 C CA . ILE A 1 86 ? -13.172 -2.938 -2.689 1.00 95.19 86 ILE A CA 1
ATOM 632 C C . ILE A 1 86 ? -13.939 -1.862 -1.922 1.00 95.19 86 ILE A C 1
ATOM 634 O O . ILE A 1 86 ? -13.752 -1.703 -0.716 1.00 95.19 86 ILE A O 1
ATOM 638 N N . ARG A 1 87 ? -14.868 -1.179 -2.598 1.00 92.38 87 ARG A N 1
ATOM 639 C CA . ARG A 1 87 ? -15.714 -0.147 -1.990 1.00 92.38 87 ARG A CA 1
ATOM 640 C C . ARG A 1 87 ? -16.579 -0.682 -0.843 1.00 92.38 87 ARG A C 1
ATOM 642 O O . ARG A 1 87 ? -16.816 0.050 0.117 1.00 92.38 87 ARG A O 1
ATOM 649 N N . GLN A 1 88 ? -17.069 -1.916 -0.948 1.00 90.38 88 GLN A N 1
ATOM 650 C CA . GLN A 1 88 ? -17.988 -2.505 0.030 1.00 90.38 88 GLN A CA 1
ATOM 651 C C . GLN A 1 88 ? -17.278 -3.250 1.169 1.00 90.38 88 GLN A C 1
ATOM 653 O O . GLN A 1 88 ? -17.713 -3.164 2.315 1.00 90.38 88 GLN A O 1
ATOM 658 N N . ARG A 1 89 ? -16.205 -3.992 0.869 1.00 92.25 89 ARG A N 1
ATOM 659 C CA . ARG A 1 89 ? -15.595 -4.982 1.777 1.00 92.25 89 ARG A CA 1
ATOM 660 C C . ARG A 1 89 ? -14.178 -4.644 2.219 1.00 92.25 89 ARG A C 1
ATOM 662 O O . ARG A 1 89 ? -13.702 -5.231 3.183 1.00 92.25 89 ARG A O 1
ATOM 669 N N . VAL A 1 90 ? -13.514 -3.697 1.558 1.00 95.50 90 VAL A N 1
ATOM 670 C CA . VAL A 1 90 ? -12.123 -3.319 1.857 1.00 95.50 90 VAL A CA 1
ATOM 671 C C . VAL A 1 90 ? -12.042 -1.811 2.149 1.00 95.50 90 VAL A C 1
ATOM 673 O O . VAL A 1 90 ? -11.364 -1.061 1.437 1.00 95.50 90 VAL A O 1
ATOM 676 N N . PRO A 1 91 ? -12.751 -1.323 3.192 1.00 92.25 91 PRO A N 1
ATOM 677 C CA . PRO A 1 91 ? -12.939 0.109 3.433 1.00 92.25 91 PRO A CA 1
ATOM 678 C C . PRO A 1 91 ? -11.622 0.859 3.651 1.00 92.25 91 PRO A C 1
ATOM 680 O O . PRO A 1 91 ? -11.500 2.006 3.225 1.00 92.25 91 PRO A O 1
ATOM 683 N N . VAL A 1 92 ? -10.625 0.210 4.259 1.00 96.56 92 VAL A N 1
ATOM 684 C CA . VAL A 1 92 ? -9.305 0.802 4.510 1.00 96.56 92 VAL A CA 1
ATOM 685 C C . VAL A 1 92 ? -8.551 1.116 3.212 1.00 96.56 92 VAL A C 1
ATOM 687 O O . VAL A 1 92 ? -8.054 2.229 3.042 1.00 96.56 92 VAL A O 1
ATOM 690 N N . LEU A 1 93 ? -8.546 0.191 2.245 1.00 97.88 93 LEU A N 1
ATOM 691 C CA . LEU A 1 93 ? -7.895 0.385 0.946 1.00 97.88 93 LEU A CA 1
ATOM 692 C C . LEU A 1 93 ? -8.658 1.392 0.080 1.00 97.88 93 LEU A C 1
ATOM 694 O O . LEU A 1 93 ? -8.054 2.243 -0.576 1.00 97.88 93 LEU A O 1
ATOM 698 N N . PHE A 1 94 ? -9.992 1.346 0.124 1.00 96.94 94 PHE A N 1
ATOM 699 C CA . PHE A 1 94 ? -10.833 2.332 -0.549 1.00 96.94 94 PHE A CA 1
ATOM 700 C C . PHE A 1 94 ? -10.587 3.754 -0.014 1.00 96.94 94 PHE A C 1
ATOM 702 O O . PHE A 1 94 ? -10.426 4.697 -0.794 1.00 96.94 94 PHE A O 1
ATOM 709 N N . ALA A 1 95 ? -10.513 3.922 1.309 1.00 95.50 95 ALA A N 1
ATOM 710 C CA . ALA A 1 95 ? -10.234 5.206 1.946 1.00 95.50 95 ALA A CA 1
ATOM 711 C C . ALA A 1 95 ? -8.830 5.732 1.592 1.00 95.50 95 ALA A C 1
ATOM 713 O O . ALA A 1 95 ? -8.705 6.898 1.205 1.00 95.50 95 ALA A O 1
ATOM 714 N N . ALA A 1 96 ? -7.806 4.871 1.595 1.00 96.50 96 ALA A N 1
ATOM 715 C CA . ALA A 1 96 ? -6.465 5.223 1.121 1.00 96.50 96 ALA A CA 1
ATOM 716 C C . ALA A 1 96 ? -6.490 5.735 -0.329 1.00 96.50 96 ALA A C 1
ATOM 718 O O . ALA A 1 96 ? -6.060 6.859 -0.603 1.00 96.50 96 ALA A O 1
ATOM 719 N N . GLY A 1 97 ? -7.109 4.986 -1.249 1.00 96.25 97 GLY A N 1
ATOM 720 C CA . GLY A 1 97 ? -7.241 5.384 -2.653 1.00 96.25 97 GLY A CA 1
ATOM 721 C C . GLY A 1 97 ? -7.973 6.721 -2.850 1.00 96.25 97 GLY A C 1
ATOM 722 O O . GLY A 1 97 ? -7.623 7.508 -3.735 1.00 96.25 97 GLY A O 1
ATOM 723 N N . LYS A 1 98 ? -8.971 7.040 -2.011 1.00 94.62 98 LYS A N 1
ATOM 724 C CA . LYS A 1 98 ? -9.709 8.312 -2.107 1.00 94.62 98 LYS A CA 1
ATOM 725 C C . LYS A 1 98 ? -8.830 9.524 -1.814 1.00 94.62 98 LYS A C 1
ATOM 727 O O . LYS A 1 98 ? -9.036 10.562 -2.446 1.00 94.62 98 LYS A O 1
ATOM 732 N N . THR A 1 99 ? -7.880 9.387 -0.893 1.00 92.69 99 THR A N 1
ATOM 733 C CA . THR A 1 99 ? -6.934 10.451 -0.510 1.00 92.69 99 THR A CA 1
ATOM 734 C C . THR A 1 99 ? -5.672 10.484 -1.383 1.00 92.69 99 THR A C 1
ATOM 736 O O . THR A 1 99 ? -4.869 11.417 -1.290 1.00 92.69 99 THR A O 1
ATOM 739 N N . PHE A 1 100 ? -5.520 9.494 -2.269 1.00 94.06 100 PHE A N 1
ATOM 740 C CA . PHE A 1 100 ? -4.386 9.364 -3.172 1.00 94.06 100 PHE A CA 1
ATOM 741 C C . PHE A 1 100 ? -4.374 10.486 -4.217 1.00 94.06 100 PHE A C 1
ATOM 743 O O . PHE A 1 100 ? -5.208 10.539 -5.125 1.00 94.06 100 PHE A O 1
ATOM 750 N N . ALA A 1 101 ? -3.378 11.364 -4.120 1.00 92.69 101 ALA A N 1
ATOM 751 C CA . ALA A 1 101 ? -3.083 12.419 -5.089 1.00 92.69 101 ALA A CA 1
ATOM 752 C C . ALA A 1 101 ? -4.325 13.216 -5.577 1.00 92.69 101 ALA A C 1
ATOM 754 O O . ALA A 1 101 ? -5.113 13.720 -4.777 1.00 92.69 101 ALA A O 1
ATOM 755 N N . ASN A 1 102 ? -4.456 13.420 -6.890 1.00 93.06 102 ASN A N 1
ATOM 756 C CA . ASN A 1 102 ? -5.659 13.930 -7.552 1.00 93.06 102 ASN A CA 1
ATOM 757 C C . ASN A 1 102 ? -6.134 12.924 -8.605 1.00 93.06 102 ASN A C 1
ATOM 759 O O . ASN A 1 102 ? -5.470 11.932 -8.892 1.00 93.06 102 ASN A O 1
ATOM 763 N N . THR A 1 103 ? -7.283 13.201 -9.216 1.00 94.94 103 THR A N 1
ATOM 764 C CA . THR A 1 103 ? -7.882 12.348 -10.250 1.00 94.94 103 THR A CA 1
ATOM 765 C C . THR A 1 103 ? -6.962 12.092 -11.447 1.00 94.94 103 THR A C 1
ATOM 767 O O . THR A 1 103 ? -6.907 10.955 -11.903 1.00 94.94 103 THR A O 1
ATOM 770 N N . LEU A 1 104 ? -6.193 13.083 -11.916 1.00 95.94 104 LEU A N 1
ATOM 771 C CA . LEU A 1 104 ? -5.281 12.897 -13.054 1.00 95.94 104 LEU A CA 1
ATOM 772 C C . LEU A 1 104 ? -4.184 11.882 -12.724 1.00 95.94 104 LEU A C 1
ATOM 774 O O . LEU A 1 104 ? -3.932 10.969 -13.503 1.00 95.94 104 LEU A O 1
ATOM 778 N N . ILE A 1 105 ? -3.587 12.003 -11.536 1.00 96.62 105 ILE A N 1
ATOM 779 C CA . ILE A 1 105 ? -2.586 11.046 -11.062 1.00 96.62 105 ILE A CA 1
ATOM 780 C C . ILE A 1 105 ? -3.219 9.673 -10.834 1.00 96.62 105 ILE A C 1
ATOM 782 O O . ILE A 1 105 ? -2.651 8.684 -11.273 1.00 96.62 105 ILE A O 1
ATOM 786 N N . ARG A 1 106 ? -4.407 9.580 -10.223 1.00 97.56 106 ARG A N 1
ATOM 787 C CA . ARG A 1 106 ? -5.077 8.287 -9.975 1.00 97.56 106 ARG A CA 1
ATOM 788 C C . ARG A 1 106 ? -5.431 7.516 -11.245 1.00 97.56 106 ARG A C 1
ATOM 790 O O . ARG A 1 106 ? -5.456 6.293 -11.201 1.00 97.56 106 ARG A O 1
ATOM 797 N N . ASN A 1 107 ? -5.680 8.206 -12.358 1.00 98.00 107 ASN A N 1
ATOM 798 C CA . ASN A 1 107 ? -5.944 7.582 -13.660 1.00 98.00 107 ASN A CA 1
ATOM 799 C C . ASN A 1 107 ? -4.689 6.972 -14.313 1.00 98.00 107 ASN A C 1
ATOM 801 O O . ASN A 1 107 ? -4.792 6.335 -15.360 1.00 98.00 107 ASN A O 1
ATOM 805 N N . ARG A 1 108 ? -3.501 7.207 -13.743 1.00 98.00 108 ARG A N 1
ATOM 806 C CA . ARG A 1 108 ? -2.227 6.696 -14.262 1.00 98.00 108 ARG A CA 1
ATOM 807 C C . ARG A 1 108 ? -1.448 5.887 -13.239 1.00 98.00 108 ARG A C 1
ATOM 809 O O . ARG A 1 108 ? -0.898 4.856 -13.592 1.00 98.00 108 ARG A O 1
ATOM 816 N N . ALA A 1 109 ? -1.381 6.348 -11.996 1.00 98.00 109 ALA A N 1
ATOM 817 C CA . ALA A 1 109 ? -0.672 5.683 -10.914 1.00 98.00 109 ALA A CA 1
ATOM 818 C C . ALA A 1 109 ? -1.250 4.285 -10.689 1.00 98.00 109 ALA A C 1
ATOM 820 O O . ALA A 1 109 ? -2.464 4.142 -10.528 1.00 98.00 109 ALA A O 1
ATOM 821 N N . THR A 1 110 ? -0.371 3.288 -10.653 1.00 98.50 110 THR A N 1
ATOM 822 C CA . THR A 1 110 ? -0.735 1.885 -10.456 1.00 98.50 110 THR A CA 1
ATOM 823 C C . THR A 1 110 ? -0.393 1.427 -9.044 1.00 98.50 110 THR A C 1
ATOM 825 O O . THR A 1 110 ? 0.494 1.996 -8.399 1.00 98.50 110 THR A O 1
ATOM 828 N N . VAL A 1 111 ? -1.095 0.405 -8.551 1.00 98.19 111 VAL A N 1
ATOM 829 C CA . VAL A 1 111 ? -0.842 -0.183 -7.225 1.00 98.19 111 VAL A CA 1
ATOM 830 C C . VAL A 1 111 ? 0.580 -0.741 -7.152 1.00 98.19 111 VAL A C 1
ATOM 832 O O . VAL A 1 111 ? 1.331 -0.385 -6.243 1.00 98.19 111 VAL A O 1
ATOM 835 N N . GLY A 1 112 ? 0.995 -1.522 -8.154 1.00 98.06 112 GLY A N 1
ATOM 836 C CA . GLY A 1 112 ? 2.348 -2.073 -8.230 1.00 98.06 112 GLY A CA 1
ATOM 837 C C . GLY A 1 112 ? 3.417 -0.985 -8.313 1.00 98.06 112 GLY A C 1
ATOM 838 O O . GLY A 1 112 ? 4.400 -1.029 -7.579 1.00 98.06 112 GLY A O 1
ATOM 839 N N . GLY A 1 113 ? 3.192 0.059 -9.118 1.00 97.81 113 GLY A N 1
ATOM 840 C CA . GLY A 1 113 ? 4.109 1.196 -9.211 1.00 97.81 113 GLY A CA 1
ATOM 841 C C . GLY A 1 113 ? 4.241 1.962 -7.891 1.00 97.81 113 GLY A C 1
ATOM 842 O O . GLY A 1 113 ? 5.336 2.396 -7.535 1.00 97.81 113 GLY A O 1
ATOM 843 N N . ASN A 1 114 ? 3.152 2.100 -7.129 1.00 97.62 114 ASN A N 1
ATOM 844 C CA . ASN A 1 114 ? 3.187 2.743 -5.818 1.00 97.62 114 ASN A CA 1
ATOM 845 C C . ASN A 1 114 ? 3.980 1.926 -4.782 1.00 97.62 114 ASN A C 1
ATOM 847 O O . ASN A 1 114 ? 4.729 2.520 -4.002 1.00 97.62 114 ASN A O 1
ATOM 851 N N . LEU A 1 115 ? 3.860 0.594 -4.805 1.00 98.12 115 LEU A N 1
ATOM 852 C CA . LEU A 1 115 ? 4.622 -0.309 -3.939 1.00 98.12 115 LEU A CA 1
ATOM 853 C C . LEU A 1 115 ? 6.103 -0.384 -4.326 1.00 98.12 115 LEU A C 1
ATOM 855 O O . LEU A 1 115 ? 6.955 -0.195 -3.463 1.00 98.12 115 LEU A O 1
ATOM 859 N N . VAL A 1 116 ? 6.420 -0.590 -5.610 1.00 97.75 116 VAL A N 1
ATOM 860 C CA . VAL A 1 116 ? 7.808 -0.684 -6.110 1.00 97.75 116 VAL A CA 1
ATOM 861 C C . VAL A 1 116 ? 8.581 0.613 -5.879 1.00 97.75 116 VAL A C 1
ATOM 863 O O . VAL A 1 116 ? 9.766 0.573 -5.562 1.00 97.75 116 VAL A O 1
ATOM 866 N N . ASN A 1 117 ? 7.918 1.770 -5.976 1.00 96.94 117 ASN A N 1
ATOM 867 C CA . ASN A 1 117 ? 8.538 3.053 -5.650 1.00 96.94 117 ASN A CA 1
ATOM 868 C C . ASN A 1 117 ? 8.963 3.149 -4.170 1.00 96.94 117 ASN A C 1
ATOM 870 O O . ASN A 1 117 ? 9.869 3.914 -3.857 1.00 96.94 117 ASN A O 1
ATOM 874 N N . ALA A 1 118 ? 8.304 2.416 -3.261 1.00 96.81 118 ALA A N 1
ATOM 875 C CA . ALA A 1 118 ? 8.661 2.299 -1.843 1.00 96.81 118 ALA A CA 1
ATOM 876 C C . ALA A 1 118 ? 8.936 3.636 -1.129 1.00 96.81 118 ALA A C 1
ATOM 878 O O . ALA A 1 118 ? 9.792 3.744 -0.248 1.00 96.81 118 ALA A O 1
ATOM 879 N N . ALA A 1 119 ? 8.205 4.691 -1.502 1.00 96.00 119 ALA A N 1
ATOM 880 C CA . ALA A 1 119 ? 8.312 5.963 -0.801 1.00 96.00 119 ALA A CA 1
ATOM 881 C C . ALA A 1 119 ? 7.809 5.798 0.645 1.00 96.00 119 ALA A C 1
ATOM 883 O O . ALA A 1 119 ? 6.736 5.224 0.842 1.00 96.00 119 ALA A O 1
ATOM 884 N N . PRO A 1 120 ? 8.483 6.391 1.649 1.00 93.75 120 PRO A N 1
ATOM 885 C CA . PRO A 1 120 ? 8.006 6.366 3.035 1.00 93.75 120 PRO A CA 1
ATOM 886 C C . PRO A 1 120 ? 6.582 6.920 3.213 1.00 93.75 120 PRO A C 1
ATOM 888 O O . PRO A 1 120 ? 5.892 6.567 4.162 1.00 93.75 120 PRO A O 1
ATOM 891 N N . CYS A 1 121 ? 6.146 7.803 2.310 1.00 92.69 121 CYS A N 1
ATOM 892 C CA . CYS A 1 121 ? 4.811 8.405 2.258 1.00 92.69 121 CYS A CA 1
ATOM 893 C C . CYS A 1 121 ? 3.868 7.716 1.254 1.00 92.69 121 CYS A C 1
ATOM 895 O O . CYS A 1 121 ? 3.021 8.375 0.651 1.00 92.69 121 CYS A O 1
ATOM 897 N N . SER A 1 122 ? 4.069 6.420 1.003 1.00 91.62 122 SER A N 1
ATOM 898 C CA . SER A 1 122 ? 3.196 5.624 0.142 1.00 91.62 122 SER A CA 1
ATOM 899 C C . SER A 1 122 ? 1.824 5.437 0.790 1.00 91.62 122 SER A C 1
ATOM 901 O O . SER A 1 122 ? 1.723 4.831 1.851 1.00 91.62 122 SER A O 1
ATOM 903 N N . ASP A 1 123 ? 0.775 5.927 0.129 1.00 89.00 123 ASP A N 1
ATOM 904 C CA . ASP A 1 123 ? -0.587 5.906 0.673 1.00 89.00 123 ASP A CA 1
ATOM 905 C C . ASP A 1 123 ? -1.188 4.485 0.710 1.00 89.00 123 ASP A C 1
ATOM 907 O O . ASP A 1 123 ? -1.932 4.152 1.629 1.00 89.00 123 ASP A O 1
ATOM 911 N N . THR A 1 124 ? -0.889 3.624 -0.276 1.00 96.00 124 THR A N 1
ATOM 912 C CA . THR A 1 124 ? -1.500 2.278 -0.332 1.00 96.00 124 THR A CA 1
ATOM 913 C C . THR A 1 124 ? -0.803 1.268 0.573 1.00 96.00 124 THR A C 1
ATOM 915 O O . THR A 1 124 ? -1.443 0.321 1.025 1.00 96.00 124 THR A O 1
ATOM 918 N N . ALA A 1 125 ? 0.479 1.473 0.884 1.00 97.62 125 ALA A N 1
ATOM 919 C CA . ALA A 1 125 ? 1.265 0.494 1.628 1.00 97.62 125 ALA A CA 1
ATOM 920 C C . ALA A 1 125 ? 0.741 0.254 3.062 1.00 97.62 125 ALA A C 1
ATOM 922 O O . ALA A 1 125 ? 0.534 -0.910 3.399 1.00 97.62 125 ALA A O 1
ATOM 923 N N . PRO A 1 126 ? 0.421 1.274 3.892 1.00 98.19 126 PRO A N 1
ATOM 924 C CA . PRO A 1 126 ? -0.202 1.041 5.198 1.00 98.19 126 PRO A CA 1
ATOM 925 C C . PRO A 1 126 ? -1.540 0.299 5.094 1.00 98.19 126 PRO A C 1
ATOM 927 O O . PRO A 1 126 ? -1.806 -0.612 5.875 1.00 98.19 126 PRO A O 1
ATOM 930 N N . ALA A 1 127 ? -2.374 0.646 4.108 1.00 98.19 127 ALA A N 1
ATOM 931 C CA . ALA A 1 127 ? -3.663 -0.012 3.912 1.00 98.19 127 ALA A CA 1
ATOM 932 C C . ALA A 1 127 ? -3.515 -1.488 3.517 1.00 98.19 127 ALA A C 1
ATOM 934 O O . ALA A 1 127 ? -4.285 -2.321 3.981 1.00 98.19 127 ALA A O 1
ATOM 935 N N . LEU A 1 128 ? -2.518 -1.823 2.699 1.00 98.62 128 LEU A N 1
ATOM 936 C CA . LEU A 1 128 ? -2.216 -3.204 2.323 1.00 98.62 128 LEU A CA 1
ATOM 937 C C . LEU A 1 128 ? -1.545 -3.986 3.466 1.00 98.62 128 LEU A C 1
ATOM 939 O O . LEU A 1 128 ? -1.801 -5.176 3.617 1.00 98.62 128 LEU A O 1
ATOM 943 N N . LEU A 1 129 ? -0.757 -3.329 4.325 1.00 98.31 129 LEU A N 1
ATOM 944 C CA . LEU A 1 129 ? -0.155 -3.967 5.502 1.00 98.31 129 LEU A CA 1
ATOM 945 C C . LEU A 1 129 ? -1.189 -4.420 6.534 1.00 98.31 129 LEU A C 1
ATOM 947 O O . LEU A 1 129 ? -1.013 -5.473 7.138 1.00 98.31 129 LEU A O 1
ATOM 951 N N . VAL A 1 130 ? -2.264 -3.657 6.758 1.00 98.56 130 VAL A N 1
ATOM 952 C CA . VAL A 1 130 ? -3.345 -4.102 7.663 1.00 98.56 130 VAL A CA 1
ATOM 953 C C . VAL A 1 130 ? -4.243 -5.172 7.042 1.00 98.56 130 VAL A C 1
ATOM 955 O O . VAL A 1 130 ? -5.068 -5.757 7.734 1.00 98.56 130 VAL A O 1
ATOM 958 N N . LEU A 1 131 ? -4.087 -5.454 5.749 1.00 98.31 131 LEU A N 1
ATOM 959 C CA . LEU A 1 131 ? -4.770 -6.550 5.065 1.00 98.31 131 LEU A CA 1
ATOM 960 C C . LEU A 1 131 ? -3.918 -7.828 5.020 1.00 98.31 131 LEU A C 1
ATOM 962 O O . LEU A 1 131 ? -4.367 -8.806 4.438 1.00 98.31 131 LEU A O 1
ATOM 966 N N . ASP A 1 132 ? -2.727 -7.831 5.634 1.00 97.50 132 ASP A N 1
ATOM 967 C CA . ASP A 1 132 ? -1.720 -8.898 5.505 1.00 97.50 132 ASP A CA 1
ATOM 968 C C . ASP A 1 132 ? -1.439 -9.247 4.036 1.00 97.50 132 ASP A C 1
ATOM 970 O O . ASP A 1 132 ? -1.438 -10.407 3.629 1.00 97.50 132 ASP A O 1
ATOM 974 N N . ALA A 1 133 ? -1.251 -8.215 3.211 1.00 98.62 133 ALA A N 1
ATOM 975 C CA . ALA A 1 133 ? -1.008 -8.417 1.795 1.00 98.62 133 ALA A CA 1
ATOM 976 C C . ALA A 1 133 ? 0.330 -9.118 1.519 1.00 98.62 133 ALA A C 1
ATOM 978 O O . ALA A 1 133 ? 1.339 -8.878 2.185 1.00 98.62 133 ALA A O 1
ATOM 979 N N . GLU A 1 134 ? 0.346 -9.910 0.456 1.00 98.62 134 GLU A N 1
ATOM 980 C CA . GLU A 1 134 ? 1.540 -10.480 -0.158 1.00 98.62 134 GLU A CA 1
ATOM 981 C C . GLU A 1 134 ? 1.673 -9.947 -1.584 1.00 98.62 134 GLU A C 1
ATOM 983 O O . GLU A 1 134 ? 0.679 -9.615 -2.236 1.00 98.62 134 GLU A O 1
ATOM 988 N N . VAL A 1 135 ? 2.901 -9.882 -2.085 1.00 98.75 135 VAL A N 1
ATOM 989 C CA . VAL A 1 135 ? 3.195 -9.496 -3.466 1.00 98.75 135 VAL A CA 1
ATOM 990 C C . VAL A 1 135 ? 3.889 -10.638 -4.185 1.00 98.75 135 VAL A C 1
ATOM 992 O O . VAL A 1 135 ? 4.717 -11.341 -3.601 1.00 98.75 135 VAL A O 1
ATOM 995 N N . SER A 1 136 ? 3.584 -10.814 -5.464 1.00 98.69 136 SER A N 1
ATOM 996 C CA . SER A 1 136 ? 4.302 -11.758 -6.316 1.00 98.69 136 SER A CA 1
ATOM 997 C C . SER A 1 136 ? 5.315 -11.029 -7.189 1.00 98.69 136 SER A C 1
ATOM 999 O O . SER A 1 136 ? 4.976 -10.043 -7.853 1.00 98.69 136 SER A O 1
ATOM 1001 N N . LEU A 1 137 ? 6.531 -11.555 -7.240 1.00 98.69 137 LEU A N 1
ATOM 1002 C CA . LEU A 1 137 ? 7.593 -11.102 -8.125 1.00 98.69 137 LEU A CA 1
ATOM 1003 C C . LEU A 1 137 ? 7.889 -12.194 -9.150 1.00 98.69 137 LEU A C 1
ATOM 1005 O O . LEU A 1 137 ? 8.110 -13.341 -8.759 1.00 98.69 137 LEU A O 1
ATOM 1009 N N . SER A 1 138 ? 7.911 -11.841 -10.433 1.00 98.44 138 SER A N 1
ATOM 1010 C CA . SER A 1 138 ? 8.217 -12.773 -11.525 1.00 98.44 138 SER A CA 1
ATOM 1011 C C . SER A 1 138 ? 9.456 -12.334 -12.287 1.00 98.44 138 SER A C 1
ATOM 1013 O O . SER A 1 138 ? 9.582 -11.154 -12.600 1.00 98.44 138 SER A O 1
ATOM 1015 N N . SER A 1 139 ? 10.327 -13.286 -12.613 1.00 97.62 139 SER A N 1
ATOM 1016 C CA . SER A 1 139 ? 11.392 -13.148 -13.613 1.00 97.62 139 SER A CA 1
ATOM 1017 C C . SER A 1 139 ? 11.364 -14.323 -14.592 1.00 97.62 139 SER A C 1
ATOM 1019 O O . SER A 1 139 ? 10.537 -15.229 -14.460 1.00 97.62 139 SER A O 1
ATOM 1021 N N . SER A 1 140 ? 12.277 -14.347 -15.566 1.00 94.81 140 SER A N 1
ATOM 1022 C CA . SER A 1 140 ? 12.435 -15.476 -16.499 1.00 94.81 140 SER A CA 1
ATOM 1023 C C . SER A 1 140 ? 12.709 -16.816 -15.797 1.00 94.81 140 SER A C 1
ATOM 1025 O O . SER A 1 140 ? 12.455 -17.878 -16.358 1.00 94.81 140 SER A O 1
ATOM 1027 N N . SER A 1 141 ? 13.189 -16.780 -14.549 1.00 94.19 141 SER A N 1
ATOM 1028 C CA . SER A 1 141 ? 13.459 -17.970 -13.731 1.00 94.19 141 SER A CA 1
ATOM 1029 C C . SER A 1 141 ? 12.247 -18.469 -12.928 1.00 94.19 141 SER A C 1
ATOM 1031 O O . SER A 1 141 ? 12.338 -19.515 -12.288 1.00 94.19 141 SER A O 1
ATOM 1033 N N . GLY A 1 142 ? 11.129 -17.735 -12.926 1.00 96.81 142 GLY A N 1
ATOM 1034 C CA . GLY A 1 142 ? 9.896 -18.111 -12.233 1.00 96.81 142 GLY A CA 1
ATOM 1035 C C . GLY A 1 142 ? 9.323 -17.017 -11.332 1.00 96.81 142 GLY A C 1
ATOM 1036 O O . GLY A 1 142 ? 9.766 -15.868 -11.338 1.00 96.81 142 GLY A O 1
ATOM 1037 N N . THR A 1 143 ? 8.321 -17.399 -10.539 1.00 98.19 143 THR A N 1
ATOM 1038 C CA . THR A 1 143 ? 7.557 -16.498 -9.666 1.00 98.19 143 THR A CA 1
ATOM 1039 C C . THR A 1 143 ? 7.754 -16.855 -8.199 1.00 98.19 143 THR A C 1
ATOM 1041 O O . THR A 1 143 ? 7.719 -18.028 -7.827 1.00 98.19 143 THR A O 1
ATOM 1044 N N . ARG A 1 144 ? 7.900 -15.839 -7.346 1.00 98.00 144 ARG A N 1
ATOM 1045 C CA . ARG A 1 144 ? 7.929 -15.989 -5.886 1.00 98.00 144 ARG A CA 1
ATOM 1046 C C . ARG A 1 144 ? 6.955 -15.037 -5.206 1.00 98.00 144 ARG A C 1
ATOM 1048 O O . ARG A 1 144 ? 6.743 -13.924 -5.676 1.00 98.00 144 ARG A O 1
ATOM 1055 N N . TRP A 1 145 ? 6.402 -15.481 -4.084 1.00 98.38 145 TRP A N 1
ATOM 1056 C CA . TRP A 1 145 ? 5.541 -14.685 -3.212 1.00 98.38 145 TRP A CA 1
ATOM 1057 C C . TRP A 1 145 ? 6.327 -14.187 -2.008 1.00 98.38 145 TRP A C 1
ATOM 1059 O O . TRP A 1 145 ? 7.144 -14.925 -1.460 1.00 98.38 145 TRP A O 1
ATOM 1069 N N . ILE A 1 146 ? 6.090 -12.936 -1.621 1.00 98.31 146 ILE A N 1
ATOM 1070 C CA . ILE A 1 146 ? 6.743 -12.293 -0.482 1.00 98.31 146 ILE A CA 1
ATOM 1071 C C . ILE A 1 146 ? 5.676 -11.537 0.320 1.00 98.31 146 ILE A C 1
ATOM 1073 O O . ILE A 1 146 ? 4.928 -10.751 -0.273 1.00 98.31 146 ILE A O 1
ATOM 1077 N N . PRO A 1 147 ? 5.604 -11.712 1.650 1.00 98.44 147 PRO A N 1
ATOM 1078 C CA . PRO A 1 147 ? 4.791 -10.857 2.507 1.00 98.44 147 PRO A CA 1
ATOM 1079 C C . PRO A 1 147 ? 5.145 -9.380 2.314 1.00 98.44 147 PRO A C 1
ATOM 1081 O O . PRO A 1 147 ? 6.318 -9.016 2.213 1.00 98.44 147 PRO A O 1
ATOM 1084 N N . LEU A 1 148 ? 4.154 -8.486 2.299 1.00 98.19 148 LEU A N 1
ATOM 1085 C CA . LEU A 1 148 ? 4.417 -7.054 2.115 1.00 98.19 148 LEU A CA 1
ATOM 1086 C C . LEU A 1 148 ? 5.316 -6.479 3.228 1.00 98.19 148 LEU A C 1
ATOM 1088 O O . LEU A 1 148 ? 6.083 -5.549 2.977 1.00 98.19 148 LEU A O 1
ATOM 1092 N N . THR A 1 149 ? 5.256 -7.064 4.427 1.00 96.06 149 THR A N 1
ATOM 1093 C CA . THR A 1 149 ? 6.136 -6.767 5.570 1.00 96.06 149 THR A CA 1
ATOM 1094 C C . THR A 1 149 ? 7.614 -7.028 5.282 1.00 96.06 149 THR A C 1
ATOM 1096 O O . THR A 1 149 ? 8.466 -6.358 5.854 1.00 96.06 149 THR A O 1
ATOM 1099 N N . GLU A 1 150 ? 7.925 -7.964 4.385 1.00 97.75 150 GLU A N 1
ATOM 1100 C CA . GLU A 1 150 ? 9.291 -8.303 3.977 1.00 97.75 150 GLU A CA 1
ATOM 1101 C C . GLU A 1 150 ? 9.685 -7.637 2.656 1.00 97.75 150 GLU A C 1
ATOM 1103 O O . GLU A 1 150 ? 10.869 -7.448 2.385 1.00 97.75 150 GLU A O 1
ATOM 1108 N N . PHE A 1 151 ? 8.710 -7.263 1.824 1.00 98.38 151 PHE A N 1
ATOM 1109 C CA . PHE A 1 151 ? 8.960 -6.647 0.524 1.00 98.38 151 PHE A CA 1
ATOM 1110 C C . PHE A 1 151 ? 9.575 -5.244 0.630 1.00 98.38 151 PHE A C 1
ATOM 1112 O O . PHE A 1 151 ? 10.454 -4.903 -0.165 1.00 98.38 151 PHE A O 1
ATOM 1119 N N . LEU A 1 152 ? 9.117 -4.425 1.583 1.00 97.19 152 LEU A N 1
ATOM 1120 C CA . LEU A 1 152 ? 9.601 -3.059 1.807 1.00 97.19 152 LEU A CA 1
ATOM 1121 C C . LEU A 1 152 ? 10.755 -3.077 2.816 1.00 97.19 152 LEU A C 1
ATOM 1123 O O . LEU A 1 152 ? 10.528 -3.218 4.012 1.00 97.19 152 LEU A O 1
ATOM 1127 N N . VAL A 1 153 ? 11.992 -2.895 2.348 1.00 96.94 153 VAL A N 1
ATOM 1128 C CA . VAL A 1 153 ? 13.202 -3.051 3.189 1.00 96.94 153 VAL A CA 1
ATOM 1129 C C . VAL A 1 153 ? 13.879 -1.731 3.551 1.00 96.94 153 VAL A C 1
ATOM 1131 O O . VAL A 1 153 ? 14.742 -1.684 4.424 1.00 96.94 153 VAL A O 1
ATOM 1134 N N . GLY A 1 154 ? 13.483 -0.631 2.912 1.00 96.44 154 GLY A N 1
ATOM 1135 C CA . GLY A 1 154 ? 14.024 0.692 3.191 1.00 96.44 154 GLY A CA 1
ATOM 1136 C C . GLY A 1 154 ? 13.298 1.792 2.425 1.00 96.44 154 GLY A C 1
ATOM 1137 O O . GLY A 1 154 ? 12.443 1.537 1.577 1.00 96.44 154 GLY A O 1
ATOM 1138 N N . ALA A 1 155 ? 13.660 3.044 2.705 1.00 96.06 155 ALA A N 1
ATOM 1139 C CA . ALA A 1 155 ? 13.129 4.175 1.953 1.00 96.06 155 ALA A CA 1
ATOM 1140 C C . ALA A 1 155 ? 13.580 4.077 0.488 1.00 96.06 155 ALA A C 1
ATOM 1142 O O . ALA A 1 155 ? 14.778 4.150 0.217 1.00 96.06 155 ALA A O 1
ATOM 1143 N N . PHE A 1 156 ? 12.622 3.950 -0.434 1.00 96.56 156 PHE A N 1
ATOM 1144 C CA . PHE A 1 156 ? 12.856 3.712 -1.864 1.00 96.56 156 PHE A CA 1
ATOM 1145 C C . PHE A 1 156 ? 13.605 2.401 -2.161 1.00 96.56 156 PHE A C 1
ATOM 1147 O O . PHE A 1 156 ? 14.304 2.299 -3.167 1.00 96.56 156 PHE A O 1
ATOM 1154 N N . GLN A 1 157 ? 13.488 1.401 -1.281 1.00 97.31 157 GLN A N 1
ATOM 1155 C CA . GLN A 1 157 ? 14.156 0.106 -1.419 1.00 97.31 157 GLN A CA 1
ATOM 1156 C C . GLN A 1 157 ? 13.167 -1.040 -1.196 1.00 97.31 157 GLN A C 1
ATOM 1158 O O . GLN A 1 157 ? 12.393 -1.040 -0.236 1.00 97.31 157 GLN A O 1
ATOM 1163 N N . THR A 1 158 ? 13.222 -2.034 -2.080 1.00 98.12 158 THR A N 1
ATOM 1164 C CA . THR A 1 158 ? 12.384 -3.240 -2.026 1.00 98.12 158 THR A CA 1
ATOM 1165 C C . THR A 1 158 ? 13.234 -4.493 -2.208 1.00 98.12 158 THR A C 1
ATOM 1167 O O . THR A 1 158 ? 14.368 -4.399 -2.670 1.00 98.12 158 THR A O 1
ATOM 1170 N N . GLN A 1 159 ? 12.670 -5.666 -1.911 1.00 97.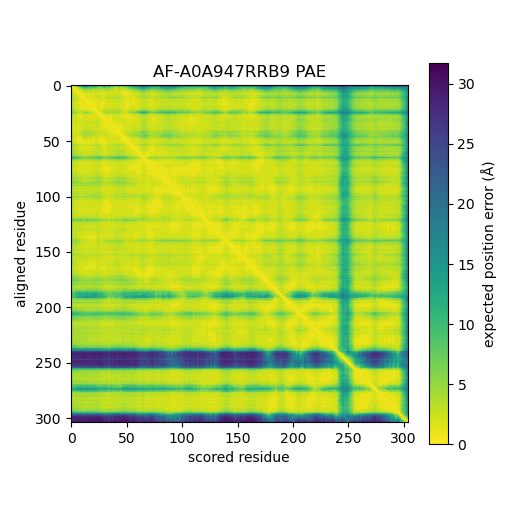69 159 GLN A N 1
ATOM 1171 C CA . GLN A 1 159 ? 13.283 -6.970 -2.216 1.00 97.69 159 GLN A CA 1
ATOM 1172 C C . GLN A 1 159 ? 13.292 -7.331 -3.714 1.00 97.69 159 GLN A C 1
ATOM 1174 O O . GLN A 1 159 ? 13.781 -8.406 -4.081 1.00 97.69 159 GLN A O 1
ATOM 1179 N N . ARG A 1 160 ? 12.719 -6.481 -4.582 1.00 97.31 160 ARG A N 1
ATOM 1180 C CA . ARG A 1 160 ? 12.652 -6.715 -6.028 1.00 97.31 160 ARG A CA 1
ATOM 1181 C C . ARG A 1 160 ? 14.052 -6.698 -6.634 1.00 97.31 160 ARG A C 1
ATOM 1183 O O . ARG A 1 160 ? 14.773 -5.708 -6.510 1.00 97.31 160 ARG A O 1
ATOM 1190 N N . ARG A 1 161 ? 14.409 -7.770 -7.337 1.00 96.56 161 ARG A N 1
ATOM 1191 C CA . ARG A 1 161 ? 15.629 -7.846 -8.149 1.00 96.56 161 ARG A CA 1
ATOM 1192 C C . ARG A 1 161 ? 15.462 -7.061 -9.450 1.00 96.56 161 ARG A C 1
ATOM 1194 O O . ARG A 1 161 ? 14.350 -6.729 -9.852 1.00 96.56 161 ARG A O 1
ATOM 1201 N N . ALA A 1 162 ? 16.573 -6.732 -10.105 1.00 95.38 162 ALA A N 1
ATOM 1202 C CA . ALA A 1 162 ? 16.542 -5.941 -11.336 1.00 95.38 162 ALA A CA 1
ATOM 1203 C C . ALA A 1 162 ? 15.712 -6.616 -12.446 1.00 95.38 162 ALA A C 1
ATOM 1205 O O . ALA A 1 162 ? 14.944 -5.923 -13.110 1.00 95.38 162 ALA A O 1
ATOM 1206 N N . ASP A 1 163 ? 15.797 -7.947 -12.543 1.00 96.19 163 ASP A N 1
ATOM 1207 C CA . ASP A 1 163 ? 15.127 -8.819 -13.516 1.00 96.19 163 ASP A CA 1
ATOM 1208 C C . ASP A 1 163 ? 13.669 -9.170 -13.158 1.00 96.19 163 ASP A C 1
ATOM 1210 O O . ASP A 1 163 ? 13.025 -9.941 -13.866 1.00 96.19 163 ASP A O 1
ATOM 1214 N N . GLU A 1 164 ? 13.137 -8.649 -12.046 1.00 97.69 164 GLU A N 1
ATOM 1215 C CA . GLU A 1 164 ? 11.799 -8.996 -11.556 1.00 97.69 164 GLU A CA 1
ATOM 1216 C C . GLU A 1 164 ? 10.750 -7.913 -11.840 1.00 97.69 164 GLU A C 1
ATOM 1218 O O . GLU A 1 164 ? 10.989 -6.721 -11.632 1.00 97.69 164 GLU A O 1
ATOM 1223 N N . LEU A 1 165 ? 9.529 -8.332 -12.178 1.00 98.19 165 LEU A N 1
ATOM 1224 C CA . LEU A 1 165 ? 8.325 -7.498 -12.173 1.00 98.19 165 LEU A CA 1
ATOM 1225 C C . LEU A 1 165 ? 7.435 -7.821 -10.976 1.00 98.19 165 LEU A C 1
ATOM 1227 O O . LEU A 1 165 ? 7.241 -8.986 -10.634 1.00 98.19 165 LEU A O 1
ATOM 1231 N N . LEU A 1 166 ? 6.854 -6.785 -10.361 1.00 98.56 166 LEU A N 1
ATOM 1232 C CA . LEU A 1 166 ? 5.758 -6.964 -9.408 1.00 98.56 166 LEU A CA 1
ATOM 1233 C C . LEU A 1 166 ? 4.479 -7.244 -10.195 1.00 98.56 166 LEU A C 1
ATOM 1235 O O . LEU A 1 166 ? 3.941 -6.336 -10.830 1.00 98.56 166 LEU A O 1
ATOM 1239 N N . MET A 1 167 ? 4.017 -8.493 -10.131 1.00 98.50 167 MET A N 1
ATOM 1240 C CA . MET A 1 167 ? 2.881 -8.956 -10.925 1.00 98.50 167 MET A CA 1
ATOM 1241 C C . MET A 1 167 ? 1.542 -8.589 -10.308 1.00 98.50 167 MET A C 1
ATOM 1243 O O . MET A 1 167 ? 0.701 -7.980 -10.958 1.00 98.50 167 MET A O 1
ATOM 1247 N N . GLU A 1 168 ? 1.354 -8.932 -9.040 1.00 98.31 168 GLU A N 1
ATOM 1248 C CA . GLU A 1 168 ? 0.094 -8.755 -8.339 1.00 98.31 168 GLU A CA 1
ATOM 1249 C C . GLU A 1 168 ? 0.314 -8.617 -6.832 1.00 98.31 168 GLU A C 1
ATOM 1251 O O . GLU A 1 168 ? 1.362 -8.965 -6.278 1.00 98.31 168 GLU A O 1
ATOM 1256 N N . VAL A 1 169 ? -0.705 -8.066 -6.183 1.00 98.69 169 VAL A N 1
ATOM 1257 C CA . VAL A 1 169 ? -0.847 -7.974 -4.734 1.00 98.69 169 VAL A CA 1
ATOM 1258 C C . VAL A 1 169 ? -2.069 -8.792 -4.351 1.00 98.69 169 VAL A C 1
ATOM 1260 O O . VAL A 1 169 ? -3.140 -8.566 -4.916 1.00 98.69 169 VAL A O 1
ATOM 1263 N N . ARG A 1 170 ? -1.945 -9.702 -3.386 1.00 98.38 170 ARG A N 1
ATOM 1264 C CA . ARG A 1 170 ? -3.084 -10.472 -2.873 1.00 98.38 170 ARG A CA 1
ATOM 1265 C C . ARG A 1 170 ? -3.261 -10.293 -1.377 1.00 98.38 170 ARG A C 1
ATOM 1267 O O . ARG A 1 170 ? -2.289 -10.065 -0.665 1.00 98.38 170 ARG A O 1
ATOM 1274 N N . PHE A 1 171 ? -4.494 -10.412 -0.907 1.00 98.56 171 PHE A N 1
ATOM 1275 C CA . PHE A 1 171 ? -4.827 -10.413 0.516 1.00 98.56 171 PHE A CA 1
ATOM 1276 C C . PHE A 1 171 ? -6.163 -11.128 0.770 1.00 98.56 171 PHE A C 1
ATOM 1278 O O . PHE A 1 171 ? -7.026 -11.165 -0.117 1.00 98.56 171 PHE A O 1
ATOM 1285 N N . PRO A 1 172 ? -6.379 -11.681 1.977 1.00 97.31 172 PRO A N 1
ATOM 1286 C CA . PRO A 1 172 ? -7.680 -12.208 2.371 1.00 97.31 172 PRO A CA 1
ATOM 1287 C C . PRO A 1 172 ? -8.744 -11.105 2.372 1.00 97.31 172 PRO A C 1
ATOM 1289 O O . PRO A 1 172 ? -8.515 -9.988 2.838 1.00 97.31 172 PRO A O 1
ATOM 1292 N N . ILE A 1 173 ? -9.944 -11.421 1.882 1.00 95.94 173 ILE A N 1
ATOM 1293 C CA . ILE A 1 173 ? -11.082 -10.510 1.985 1.00 95.94 173 ILE A CA 1
ATOM 1294 C C . ILE A 1 173 ? -11.497 -10.434 3.454 1.00 95.94 173 ILE A C 1
ATOM 1296 O O . ILE A 1 173 ? -11.828 -11.466 4.044 1.00 95.94 173 ILE A O 1
ATOM 1300 N N . PRO A 1 174 ? -11.551 -9.228 4.040 1.00 94.69 174 PRO A N 1
ATOM 1301 C CA . PRO A 1 174 ? -11.935 -9.085 5.432 1.00 94.69 174 PRO A CA 1
ATOM 1302 C C . PRO A 1 174 ? -13.341 -9.641 5.707 1.00 94.69 174 PRO A C 1
ATOM 1304 O O . PRO A 1 174 ? -14.256 -9.422 4.894 1.00 94.69 174 PRO A O 1
ATOM 1307 N N . PRO A 1 175 ? -13.552 -10.335 6.841 1.00 92.75 175 PRO A N 1
ATOM 1308 C CA . PRO A 1 175 ? -14.874 -10.766 7.284 1.00 92.75 175 PRO A CA 1
ATOM 1309 C C . PRO A 1 175 ? -15.908 -9.633 7.275 1.00 92.75 175 PRO A C 1
ATOM 1311 O O . PRO A 1 175 ? -15.584 -8.455 7.407 1.00 92.75 175 PRO A O 1
ATOM 1314 N N . ALA A 1 176 ? -17.190 -9.976 7.134 1.00 90.62 176 ALA A N 1
ATOM 1315 C CA . ALA A 1 176 ? -18.265 -8.975 7.136 1.00 90.62 176 ALA A CA 1
ATOM 1316 C C . ALA A 1 176 ? -18.405 -8.244 8.488 1.00 90.62 176 ALA A C 1
ATOM 1318 O O . ALA A 1 176 ? -18.916 -7.129 8.534 1.00 90.62 176 ALA A O 1
ATOM 1319 N N . SER A 1 177 ? -17.934 -8.866 9.571 1.00 90.81 177 SER A N 1
ATOM 1320 C CA . SER A 1 177 ? -17.823 -8.286 10.912 1.00 90.81 177 SER A CA 1
ATOM 1321 C C . SER A 1 177 ? -16.703 -7.254 11.038 1.00 90.81 177 SER A C 1
ATOM 1323 O O . SER A 1 177 ? -16.687 -6.488 12.002 1.00 90.81 177 SER A O 1
ATOM 1325 N N . SER A 1 178 ? -15.776 -7.208 10.079 1.00 93.31 178 SER A N 1
ATOM 1326 C CA . SER A 1 178 ? -14.623 -6.329 10.163 1.00 93.31 178 SER A CA 1
ATOM 1327 C C . SER A 1 178 ? -14.964 -4.879 9.840 1.00 93.31 178 SER A C 1
ATOM 1329 O O . SER A 1 178 ? -15.769 -4.564 8.961 1.00 93.31 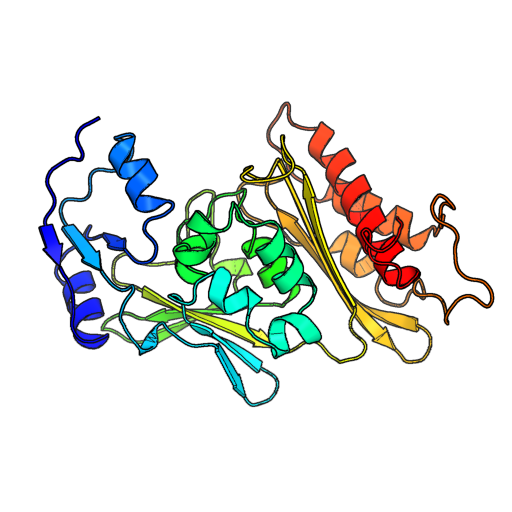178 SER A O 1
ATOM 1331 N N . ARG A 1 179 ? -14.297 -3.970 10.544 1.00 93.62 179 ARG A N 1
ATOM 1332 C CA . ARG A 1 179 ? -14.357 -2.525 10.330 1.00 93.62 179 ARG A CA 1
ATOM 1333 C C . ARG A 1 179 ? -12.944 -2.012 10.109 1.00 93.62 179 ARG A C 1
ATOM 1335 O O . ARG A 1 179 ? -11.991 -2.528 10.683 1.00 93.62 179 ARG A O 1
ATOM 1342 N N . GLY A 1 180 ? -12.807 -0.970 9.305 1.00 94.25 180 GLY A N 1
ATOM 1343 C CA . GLY A 1 180 ? -11.510 -0.357 9.074 1.00 94.25 180 GLY A CA 1
ATOM 1344 C C . GLY A 1 180 ? -11.623 1.057 8.553 1.00 94.25 180 GLY A C 1
ATOM 1345 O O . GLY A 1 180 ? -12.676 1.479 8.066 1.00 94.25 180 GLY A O 1
ATOM 1346 N N . GLY A 1 181 ? -10.517 1.778 8.653 1.00 95.56 181 GLY A N 1
ATOM 1347 C CA . GLY A 1 181 ? -10.418 3.171 8.261 1.00 95.56 181 GLY A CA 1
ATOM 1348 C C . GLY A 1 181 ? -8.987 3.554 7.924 1.00 95.56 181 GLY A C 1
ATOM 1349 O O . GLY A 1 181 ? -8.032 2.893 8.327 1.00 95.56 181 GLY A O 1
ATOM 1350 N N . PHE A 1 182 ? -8.860 4.630 7.160 1.00 97.38 182 PHE A N 1
ATOM 1351 C CA . PHE A 1 182 ? -7.585 5.218 6.785 1.00 97.38 182 PHE A CA 1
ATOM 1352 C C . PHE A 1 182 ? -7.677 6.729 6.952 1.00 97.38 182 PHE A C 1
ATOM 1354 O O . PHE A 1 182 ? -8.619 7.350 6.456 1.00 97.38 182 PHE A O 1
ATOM 1361 N N . GLU A 1 183 ? -6.692 7.315 7.617 1.00 95.69 183 GLU A N 1
ATOM 1362 C CA . GLU A 1 183 ? -6.563 8.757 7.798 1.00 95.69 183 GLU A CA 1
ATOM 1363 C C . GLU A 1 183 ? -5.171 9.204 7.378 1.00 95.69 183 GLU A C 1
ATOM 1365 O O . GLU A 1 183 ? -4.166 8.584 7.726 1.00 95.69 183 GLU A O 1
ATOM 1370 N N . LYS A 1 184 ? -5.123 10.332 6.673 1.00 94.19 184 LYS A N 1
ATOM 1371 C CA . LYS A 1 184 ? -3.893 10.928 6.160 1.00 94.19 184 LYS A CA 1
ATOM 1372 C C . LYS A 1 184 ? -3.804 12.384 6.566 1.00 94.19 184 LYS A C 1
ATOM 1374 O O . LYS A 1 184 ? -4.668 13.194 6.229 1.00 94.19 184 LYS A O 1
ATOM 1379 N N . MET A 1 185 ? -2.706 12.739 7.224 1.00 94.19 185 MET A N 1
ATOM 1380 C CA . MET A 1 185 ? -2.345 14.127 7.473 1.00 94.19 185 MET A CA 1
ATOM 1381 C C . MET A 1 185 ? -1.331 14.590 6.427 1.00 94.19 185 MET A C 1
ATOM 1383 O O . MET A 1 185 ? -0.208 14.092 6.354 1.00 94.19 185 MET A O 1
ATOM 1387 N N . GLY A 1 186 ? -1.699 15.609 5.655 1.00 91.06 186 GLY A N 1
ATOM 1388 C CA . GLY A 1 186 ? -0.794 16.331 4.762 1.00 91.06 186 GLY A CA 1
ATOM 1389 C C . GLY A 1 186 ? -0.892 17.843 4.957 1.00 91.06 186 GLY A C 1
ATOM 1390 O O . GLY A 1 186 ? -1.708 18.333 5.729 1.00 91.06 186 GLY A O 1
ATOM 1391 N N . LEU A 1 187 ? -0.072 18.604 4.227 1.00 87.94 187 LEU A N 1
ATOM 1392 C CA . LEU A 1 187 ? -0.055 20.077 4.312 1.00 87.94 187 LEU A CA 1
ATOM 1393 C C . LEU A 1 187 ? -1.265 20.754 3.641 1.00 87.94 187 LEU A C 1
ATOM 1395 O O . LEU A 1 187 ? -1.464 21.956 3.777 1.00 87.94 187 LEU A O 1
ATOM 1399 N N . ARG A 1 188 ? -2.040 19.997 2.861 1.00 84.75 188 ARG A N 1
ATOM 1400 C CA . ARG A 1 188 ? -3.232 20.449 2.133 1.00 84.75 188 ARG A CA 1
ATOM 1401 C C . ARG A 1 188 ? -4.172 19.267 1.913 1.00 84.75 188 ARG A C 1
ATOM 1403 O O . ARG A 1 188 ? -3.719 18.126 1.939 1.00 84.75 188 ARG A O 1
ATOM 1410 N N . LYS A 1 189 ? -5.455 19.533 1.655 1.00 75.06 189 LYS A N 1
ATOM 1411 C CA . LYS A 1 189 ? -6.499 18.494 1.561 1.00 75.06 189 LYS A CA 1
ATOM 1412 C C . LYS A 1 189 ? -6.359 17.543 0.361 1.00 75.06 189 LYS A C 1
ATOM 1414 O O . LYS A 1 189 ? -6.819 16.414 0.436 1.00 75.06 189 LYS A O 1
ATOM 1419 N N . ILE A 1 190 ? -5.768 17.992 -0.750 1.00 77.19 190 ILE A N 1
ATOM 1420 C CA . ILE A 1 190 ? -5.680 17.227 -2.009 1.00 77.19 190 ILE A CA 1
ATOM 1421 C C . ILE A 1 190 ? -4.258 17.312 -2.571 1.00 77.19 190 ILE A C 1
ATOM 1423 O O . ILE A 1 190 ? -3.596 18.344 -2.438 1.00 77.19 190 ILE A O 1
ATOM 1427 N N . SER A 1 191 ? -3.789 16.254 -3.247 1.00 79.31 191 SER A N 1
ATOM 1428 C CA . SER A 1 191 ? -2.465 16.224 -3.898 1.00 79.31 191 SER A CA 1
ATOM 1429 C C . SER A 1 191 ? -1.313 16.564 -2.950 1.00 79.31 191 SER A C 1
ATOM 1431 O O . SER A 1 191 ? -0.419 17.346 -3.287 1.00 79.31 191 SER A O 1
ATOM 1433 N N . CYS A 1 192 ? -1.344 16.031 -1.734 1.00 84.31 192 CYS A N 1
ATOM 1434 C CA . CYS A 1 192 ? -0.255 16.152 -0.774 1.00 84.31 192 CYS A CA 1
ATOM 1435 C C . CYS A 1 192 ? 0.434 14.801 -0.582 1.00 84.31 192 CYS A C 1
ATOM 1437 O O . CYS A 1 192 ? -0.207 13.750 -0.598 1.00 84.31 192 CYS A O 1
ATOM 1439 N N . MET A 1 193 ? 1.750 14.839 -0.377 1.00 87.12 193 MET A N 1
ATOM 1440 C CA . MET A 1 193 ? 2.442 13.715 0.244 1.00 87.12 193 MET A CA 1
ATOM 1441 C C . MET A 1 193 ? 2.037 13.656 1.713 1.00 87.12 193 MET A C 1
ATOM 1443 O O . MET A 1 193 ? 1.900 14.702 2.362 1.00 87.12 193 MET A O 1
ATOM 1447 N N . ALA A 1 194 ? 1.876 12.446 2.226 1.00 88.62 194 ALA A N 1
ATOM 1448 C CA . ALA A 1 194 ? 1.619 12.238 3.632 1.00 88.62 194 ALA A CA 1
ATOM 1449 C C . ALA A 1 194 ? 2.760 12.771 4.505 1.00 88.62 194 ALA A C 1
ATOM 1451 O O . ALA A 1 194 ? 3.948 12.594 4.215 1.00 88.62 194 ALA A O 1
ATOM 1452 N N . LYS A 1 195 ? 2.389 13.435 5.599 1.00 94.31 195 LYS A N 1
ATOM 1453 C CA . LYS A 1 195 ? 3.270 13.653 6.749 1.00 94.31 195 LYS A CA 1
ATOM 1454 C C . LYS A 1 195 ? 3.139 12.506 7.744 1.00 94.31 195 LYS A C 1
ATOM 1456 O O . LYS A 1 195 ? 4.159 12.143 8.333 1.00 94.31 195 LYS A O 1
ATOM 1461 N N . VAL A 1 196 ? 1.925 11.973 7.884 1.00 96.12 196 VAL A N 1
ATOM 1462 C CA . VAL A 1 196 ? 1.551 10.788 8.664 1.00 96.12 196 VAL A CA 1
ATOM 1463 C C . VAL A 1 196 ? 0.338 10.148 7.993 1.00 96.12 196 VAL A C 1
ATOM 1465 O O . VAL A 1 196 ? -0.609 10.869 7.677 1.00 96.12 196 VAL A O 1
ATOM 1468 N N . ASP A 1 197 ? 0.358 8.826 7.853 1.00 95.31 197 ASP A N 1
ATOM 1469 C CA . ASP A 1 197 ? -0.814 8.018 7.505 1.00 95.31 197 ASP A CA 1
ATOM 1470 C C . ASP A 1 197 ? -1.066 6.989 8.602 1.00 95.31 197 ASP A C 1
ATOM 1472 O O . ASP A 1 197 ? -0.115 6.443 9.167 1.00 95.31 197 ASP A O 1
ATOM 1476 N N . VAL A 1 198 ? -2.331 6.700 8.884 1.00 98.50 198 VAL A N 1
ATOM 1477 C CA . VAL A 1 198 ? -2.733 5.598 9.759 1.00 98.50 198 VAL A CA 1
ATOM 1478 C C . VAL A 1 198 ? -3.795 4.778 9.047 1.00 98.50 198 VAL A C 1
ATOM 1480 O O . VAL A 1 198 ? -4.809 5.316 8.604 1.00 98.50 198 VAL A O 1
ATOM 1483 N N . ALA A 1 199 ? -3.563 3.475 8.962 1.00 98.56 199 ALA A N 1
ATOM 1484 C CA . ALA A 1 199 ? -4.531 2.484 8.523 1.00 98.56 199 ALA A CA 1
ATOM 1485 C C . ALA A 1 199 ? -4.904 1.605 9.716 1.00 98.56 199 ALA A C 1
ATOM 1487 O O . ALA A 1 199 ? -4.019 1.156 10.441 1.00 98.56 199 ALA A O 1
ATOM 1488 N N . VAL A 1 200 ? -6.195 1.341 9.902 1.00 98.31 200 VAL A N 1
ATOM 1489 C CA . VAL A 1 200 ? -6.688 0.397 10.908 1.00 98.31 200 VAL A CA 1
ATOM 1490 C C . VAL A 1 200 ? -7.638 -0.587 10.250 1.00 98.31 200 VAL A C 1
ATOM 1492 O O . VAL A 1 200 ? -8.503 -0.192 9.464 1.00 98.31 200 VAL A O 1
ATOM 1495 N N . MET A 1 201 ? -7.501 -1.856 10.612 1.00 97.19 201 MET A N 1
ATOM 1496 C CA . MET A 1 201 ? -8.468 -2.902 10.324 1.00 97.19 201 MET A CA 1
ATOM 1497 C C . MET A 1 201 ? -8.676 -3.743 11.578 1.00 97.19 201 MET A C 1
ATOM 1499 O O . MET A 1 201 ? -7.702 -4.127 12.214 1.00 97.19 201 MET A O 1
ATOM 1503 N N . ALA A 1 202 ? -9.921 -4.018 11.949 1.00 96.38 202 ALA A N 1
ATOM 1504 C CA . ALA A 1 202 ? -10.229 -4.880 13.082 1.00 96.38 202 ALA A CA 1
ATOM 1505 C C . ALA A 1 202 ? -11.451 -5.749 12.798 1.00 96.38 202 ALA A C 1
ATOM 1507 O O . ALA A 1 202 ? -12.406 -5.291 12.166 1.00 96.38 202 ALA A O 1
ATOM 1508 N N . ASP A 1 203 ? -11.418 -6.986 13.282 1.00 94.56 203 ASP A N 1
ATOM 1509 C CA . ASP A 1 203 ? -12.529 -7.929 13.244 1.00 94.56 203 ASP A CA 1
ATOM 1510 C C . ASP A 1 203 ? -13.179 -8.069 14.619 1.00 94.56 203 ASP A C 1
ATOM 1512 O O . ASP A 1 203 ? -12.500 -8.013 15.644 1.00 94.56 203 ASP A O 1
ATOM 1516 N N . PHE A 1 204 ? -14.493 -8.274 14.645 1.00 92.06 204 PHE A N 1
ATOM 1517 C CA . PHE A 1 204 ? -15.276 -8.286 15.878 1.00 92.06 204 PHE A CA 1
ATOM 1518 C C . PHE A 1 204 ? -16.148 -9.534 15.988 1.00 92.06 204 PHE A C 1
ATOM 1520 O O . PHE A 1 204 ? -16.603 -10.101 14.994 1.00 92.06 204 PHE A O 1
ATOM 1527 N N . ASP A 1 205 ? -16.398 -9.970 17.218 1.00 90.31 205 ASP A N 1
ATOM 1528 C CA . ASP A 1 205 ? -17.403 -10.983 17.510 1.00 90.31 205 ASP A CA 1
ATOM 1529 C C . ASP A 1 205 ? -18.821 -10.392 17.614 1.00 90.31 205 ASP A C 1
ATOM 1531 O O . ASP A 1 205 ? -19.041 -9.182 17.551 1.00 90.31 205 ASP A O 1
ATOM 1535 N N . GLU A 1 206 ? -19.810 -11.266 17.796 1.00 86.00 206 GLU A N 1
ATOM 1536 C CA . GLU A 1 206 ? -21.224 -10.885 17.927 1.00 86.00 206 GLU A CA 1
ATOM 1537 C C . GLU A 1 206 ? -21.525 -10.048 19.185 1.00 86.00 206 GLU A C 1
ATOM 1539 O O . GLU A 1 206 ? -22.575 -9.407 19.282 1.00 86.00 206 GLU A O 1
ATOM 1544 N N . ARG A 1 207 ? -20.622 -10.060 20.171 1.00 83.62 207 ARG A N 1
ATOM 1545 C CA . ARG A 1 207 ? -20.717 -9.282 21.413 1.00 83.62 207 ARG A CA 1
ATOM 1546 C C . ARG A 1 207 ? -20.024 -7.925 21.292 1.00 83.62 207 ARG A C 1
ATOM 1548 O O . ARG A 1 207 ? -20.153 -7.114 22.205 1.00 83.62 207 ARG A O 1
ATOM 1555 N N . GLY A 1 208 ? -19.342 -7.670 20.178 1.00 83.31 208 GLY A N 1
ATOM 1556 C CA . GLY A 1 208 ? -18.574 -6.458 19.935 1.00 83.31 208 GLY A CA 1
ATOM 1557 C C . GLY A 1 208 ? -17.146 -6.499 20.477 1.00 83.31 208 GLY A C 1
AT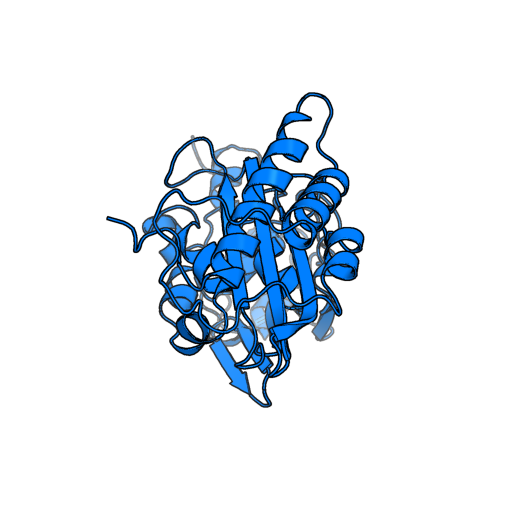OM 1558 O O . GLY A 1 208 ? -16.488 -5.462 20.504 1.00 83.31 208 GLY A O 1
ATOM 1559 N N . ALA A 1 209 ? -16.652 -7.664 20.902 1.00 89.31 209 ALA A N 1
ATOM 1560 C CA . ALA A 1 209 ? -15.261 -7.829 21.298 1.00 89.31 209 ALA A CA 1
ATOM 1561 C C . ALA A 1 209 ? -14.362 -7.969 20.063 1.00 89.31 209 ALA A C 1
ATOM 1563 O O . ALA A 1 209 ? -14.692 -8.675 19.108 1.00 89.31 209 ALA A O 1
ATOM 1564 N N . CYS A 1 210 ? -13.217 -7.297 20.082 1.00 94.12 210 CYS A N 1
ATOM 1565 C CA . CYS A 1 210 ? -12.234 -7.335 19.009 1.00 94.12 210 CYS A CA 1
ATOM 1566 C C . CYS A 1 210 ? -11.529 -8.701 18.972 1.00 94.12 210 CYS A C 1
ATOM 1568 O O . CYS A 1 210 ? -10.872 -9.085 19.939 1.00 94.12 210 CYS A O 1
ATOM 1570 N N . LYS A 1 211 ? -11.643 -9.434 17.862 1.00 95.44 211 LYS A N 1
ATOM 1571 C CA . LYS A 1 211 ? -10.964 -10.724 17.640 1.00 95.44 211 LYS A CA 1
ATOM 1572 C C . LYS A 1 211 ? -9.554 -10.552 17.095 1.00 95.44 211 LYS A C 1
ATOM 1574 O O . LYS A 1 211 ? -8.653 -11.282 17.487 1.00 95.44 211 LYS A O 1
ATOM 1579 N N . ASP A 1 212 ? -9.399 -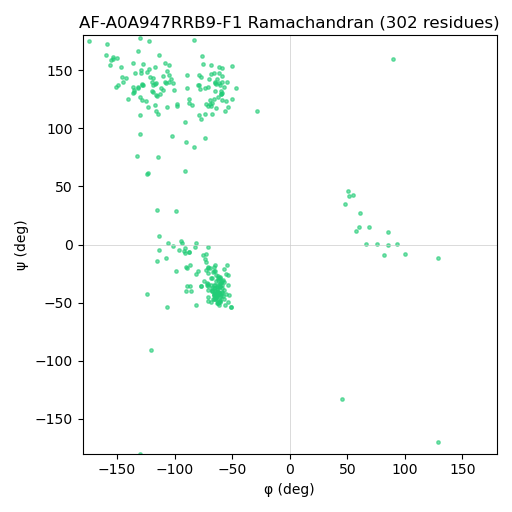9.602 16.184 1.00 96.56 212 ASP A N 1
ATOM 1580 C CA . ASP A 1 212 ? -8.144 -9.275 15.516 1.00 96.56 212 ASP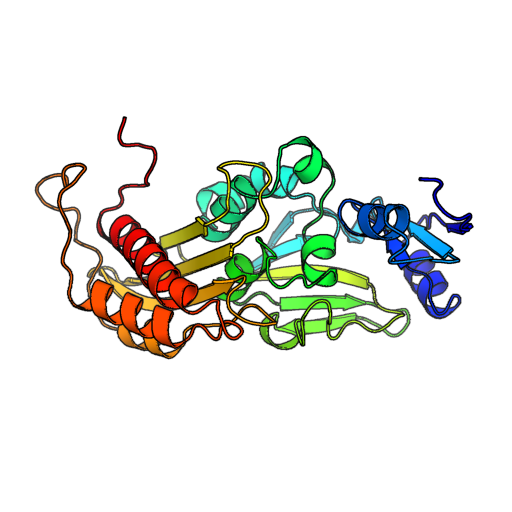 A CA 1
ATOM 1581 C C . ASP A 1 212 ? -8.106 -7.769 15.262 1.00 96.56 212 ASP A C 1
ATOM 1583 O O . ASP A 1 212 ? -9.144 -7.166 14.983 1.00 96.56 212 ASP A O 1
ATOM 1587 N N . ALA A 1 213 ? -6.933 -7.159 15.372 1.00 97.12 213 ALA A N 1
ATOM 1588 C CA . ALA A 1 213 ? -6.731 -5.737 15.135 1.00 97.12 213 ALA A CA 1
ATOM 1589 C C . ALA A 1 213 ? -5.367 -5.505 14.506 1.00 97.12 213 ALA A C 1
ATOM 1591 O O . ALA A 1 213 ? -4.375 -6.114 14.887 1.00 97.12 213 ALA A O 1
ATOM 1592 N N . ARG A 1 214 ? -5.321 -4.593 13.543 1.00 98.44 214 ARG A N 1
ATOM 1593 C CA . ARG A 1 214 ? -4.138 -4.300 12.743 1.00 98.44 214 ARG A CA 1
ATOM 1594 C C . ARG A 1 214 ? -4.057 -2.808 12.527 1.00 98.44 214 ARG A C 1
ATOM 1596 O O . ARG A 1 214 ? -5.016 -2.203 12.049 1.00 98.44 214 ARG A O 1
ATOM 1603 N N . ILE A 1 215 ? -2.927 -2.216 12.883 1.00 98.69 215 ILE A N 1
ATOM 1604 C CA . ILE A 1 215 ? -2.691 -0.779 12.819 1.00 98.69 215 ILE A CA 1
ATOM 1605 C C . ILE A 1 215 ? -1.368 -0.570 12.095 1.00 98.69 215 ILE A C 1
ATOM 1607 O O . ILE A 1 215 ? -0.309 -0.876 12.632 1.00 98.69 215 ILE A O 1
ATOM 1611 N N . ALA A 1 216 ? -1.414 -0.021 10.884 1.00 98.62 216 ALA A N 1
ATOM 1612 C CA . ALA A 1 216 ? -0.213 0.322 10.133 1.00 98.62 216 ALA A CA 1
ATOM 1613 C C . ALA A 1 216 ? -0.018 1.835 10.065 1.00 98.62 216 ALA A C 1
ATOM 1615 O O . ALA A 1 216 ? -0.966 2.598 9.865 1.00 98.62 216 ALA A O 1
ATOM 1616 N N . LEU A 1 217 ? 1.236 2.259 10.193 1.00 98.38 217 LEU A N 1
ATOM 1617 C CA . LEU A 1 217 ? 1.643 3.656 10.213 1.00 98.38 217 LEU A CA 1
ATOM 1618 C C . LEU A 1 217 ? 2.510 3.967 8.990 1.00 98.38 217 LEU A C 1
ATOM 1620 O O . LEU A 1 217 ? 3.511 3.294 8.745 1.00 98.38 217 LEU A O 1
ATOM 1624 N N . GLY A 1 218 ? 2.147 5.005 8.239 1.00 96.88 218 GLY A N 1
ATOM 1625 C CA . GLY A 1 218 ? 2.886 5.517 7.084 1.00 96.88 218 GLY A CA 1
ATOM 1626 C C . GLY A 1 218 ? 3.563 6.857 7.371 1.00 96.88 218 GLY A C 1
ATOM 1627 O O . GLY A 1 218 ? 3.161 7.605 8.262 1.00 96.88 218 GLY A O 1
ATOM 1628 N N . ALA A 1 219 ? 4.622 7.173 6.623 1.00 95.94 219 ALA A N 1
ATOM 1629 C CA . ALA A 1 219 ? 5.399 8.415 6.713 1.00 95.94 219 ALA A CA 1
ATOM 1630 C C . ALA A 1 219 ? 6.026 8.727 8.091 1.00 95.94 219 ALA A C 1
ATOM 1632 O O . ALA A 1 219 ? 6.539 9.833 8.296 1.00 95.94 219 ALA A O 1
ATOM 1633 N N . VAL A 1 220 ? 6.042 7.772 9.023 1.00 96.38 220 VAL A N 1
ATOM 1634 C CA . VAL A 1 220 ? 6.602 7.916 10.381 1.00 96.38 220 VAL A CA 1
ATOM 1635 C C . VAL A 1 220 ? 7.836 7.053 10.638 1.00 96.38 220 VAL A C 1
ATOM 1637 O O . VAL A 1 220 ? 8.303 7.006 11.765 1.00 96.38 220 VAL A O 1
ATOM 1640 N N . ALA A 1 221 ? 8.362 6.396 9.609 1.00 95.25 221 ALA A N 1
ATOM 1641 C CA . ALA A 1 221 ? 9.593 5.609 9.609 1.00 95.25 221 ALA A CA 1
ATOM 1642 C C . ALA A 1 221 ? 10.103 5.488 8.151 1.00 95.25 221 ALA A C 1
ATOM 1644 O O . ALA A 1 221 ? 9.416 5.960 7.238 1.00 95.25 221 ALA A O 1
ATOM 1645 N N . PRO A 1 222 ? 11.305 4.929 7.891 1.00 95.00 222 PRO A N 1
ATOM 1646 C CA . PRO A 1 222 ? 11.794 4.707 6.524 1.00 95.00 222 PRO A CA 1
ATOM 1647 C C . PRO A 1 222 ? 10.891 3.803 5.673 1.00 95.00 222 PRO A C 1
ATOM 1649 O O . PRO A 1 222 ? 10.803 4.017 4.468 1.00 95.00 222 PRO A O 1
ATOM 1652 N N . ILE A 1 223 ? 10.209 2.847 6.305 1.00 96.44 223 ILE A N 1
ATOM 1653 C CA . ILE A 1 223 ? 9.169 1.996 5.716 1.00 96.44 223 ILE A CA 1
ATOM 1654 C C . ILE A 1 223 ? 7.905 2.068 6.583 1.00 96.44 223 ILE A C 1
ATOM 1656 O O . ILE A 1 223 ? 8.014 2.388 7.772 1.00 96.44 223 ILE A O 1
ATOM 1660 N N . PRO A 1 224 ? 6.712 1.799 6.029 1.00 96.62 224 PRO A N 1
ATOM 1661 C CA . PRO A 1 224 ? 5.511 1.624 6.835 1.00 96.62 224 PRO A CA 1
ATOM 1662 C C . PRO A 1 224 ? 5.681 0.479 7.842 1.00 96.62 224 PRO A C 1
ATOM 1664 O O . PRO A 1 224 ? 6.346 -0.509 7.540 1.00 96.62 224 PRO A O 1
ATOM 1667 N N . LEU A 1 225 ? 5.089 0.607 9.030 1.00 95.69 225 LEU A N 1
ATOM 1668 C CA . LEU A 1 225 ? 5.242 -0.377 10.112 1.00 95.69 225 LEU A CA 1
ATOM 1669 C C . LEU A 1 225 ? 3.918 -0.690 10.805 1.00 95.69 225 LEU A C 1
ATOM 1671 O O . LEU A 1 225 ? 3.005 0.136 10.788 1.00 95.69 225 LEU A O 1
ATOM 1675 N N . ARG A 1 226 ? 3.835 -1.869 11.428 1.00 97.94 226 ARG A N 1
ATOM 1676 C CA . ARG A 1 226 ? 2.703 -2.308 12.254 1.00 97.94 226 ARG A CA 1
ATOM 1677 C C . ARG A 1 226 ? 2.908 -1.879 13.709 1.00 97.94 226 ARG A C 1
ATOM 1679 O O . ARG A 1 226 ? 4.000 -2.016 14.255 1.00 97.94 226 ARG A O 1
ATOM 1686 N N . ALA A 1 227 ? 1.868 -1.343 14.340 1.00 98.31 227 ALA A N 1
ATOM 1687 C CA . ALA A 1 227 ? 1.882 -0.933 15.741 1.00 98.31 227 ALA A CA 1
ATOM 1688 C C . ALA A 1 227 ? 1.415 -2.089 16.639 1.00 98.31 227 ALA A C 1
ATOM 1690 O O . ALA A 1 227 ? 0.405 -1.986 17.328 1.00 98.31 227 ALA A O 1
ATOM 1691 N N . GLU A 1 228 ? 2.165 -3.192 16.644 1.00 98.19 228 GLU A N 1
ATOM 1692 C CA . GLU A 1 228 ? 1.768 -4.479 17.246 1.00 98.19 228 GLU A CA 1
ATOM 1693 C C . GLU A 1 228 ? 1.337 -4.382 18.719 1.00 98.19 228 GLU A C 1
ATOM 1695 O O . GLU A 1 228 ? 0.406 -5.057 19.151 1.00 98.19 228 GLU A O 1
ATOM 1700 N N . LYS A 1 229 ? 1.959 -3.498 19.510 1.00 98.50 229 LYS A N 1
ATOM 1701 C CA . LYS A 1 229 ? 1.538 -3.273 20.905 1.00 98.50 229 LYS A CA 1
ATOM 1702 C C . LYS A 1 229 ? 0.132 -2.673 20.998 1.00 98.50 229 LYS A C 1
ATOM 1704 O O . LYS A 1 229 ? -0.636 -3.068 21.868 1.00 98.50 229 LYS A O 1
ATOM 1709 N N . ALA A 1 230 ? -0.196 -1.736 20.109 1.00 98.25 230 ALA A N 1
ATOM 1710 C CA . ALA A 1 230 ? -1.526 -1.135 20.023 1.00 98.25 230 ALA A CA 1
ATOM 1711 C C . ALA A 1 230 ? -2.562 -2.121 19.469 1.00 98.25 230 ALA A C 1
ATOM 1713 O O . ALA A 1 230 ? -3.719 -2.106 19.873 1.00 98.25 230 ALA A O 1
ATOM 1714 N N . GLU A 1 231 ? -2.145 -2.999 18.559 1.00 98.25 231 GLU A N 1
ATOM 1715 C CA . GLU A 1 231 ? -2.971 -4.102 18.063 1.00 98.25 231 GLU A CA 1
ATOM 1716 C C . GLU A 1 231 ? -3.347 -5.048 19.207 1.00 98.25 231 GLU A C 1
ATOM 1718 O O . GLU A 1 231 ? -4.528 -5.273 19.472 1.00 98.25 231 GLU A O 1
ATOM 1723 N N . ALA A 1 232 ? -2.348 -5.512 19.963 1.00 98.19 232 ALA A N 1
ATOM 1724 C CA . ALA A 1 232 ? -2.541 -6.406 21.098 1.00 98.19 232 ALA A CA 1
ATOM 1725 C C . ALA A 1 232 ? -3.419 -5.796 22.203 1.00 98.19 232 ALA A C 1
ATOM 1727 O O . ALA A 1 232 ? -4.181 -6.523 22.835 1.00 98.19 232 ALA A O 1
ATOM 1728 N N . SER A 1 233 ? -3.359 -4.476 22.427 1.00 97.56 233 SER A N 1
ATOM 1729 C CA . SER A 1 233 ? -4.202 -3.818 23.436 1.00 97.56 233 SER A CA 1
ATOM 1730 C C . SER A 1 233 ? -5.688 -3.777 23.066 1.00 97.56 233 SER A C 1
ATOM 1732 O O . SER A 1 233 ? -6.520 -3.569 23.944 1.00 97.56 233 SER A O 1
ATOM 1734 N N . LEU A 1 234 ? -6.029 -3.934 21.782 1.00 95.69 234 LEU A N 1
ATOM 1735 C CA . LEU A 1 234 ? -7.416 -3.959 21.314 1.00 95.69 234 LEU A CA 1
ATOM 1736 C C . LEU A 1 234 ? -8.028 -5.360 21.398 1.00 95.69 234 LEU A C 1
ATOM 1738 O O . LEU A 1 234 ? -9.218 -5.483 21.688 1.00 95.69 234 LEU A O 1
ATOM 1742 N N . VAL A 1 235 ? -7.252 -6.416 21.157 1.00 96.00 235 VAL A N 1
ATOM 1743 C CA . VAL A 1 235 ? -7.763 -7.796 21.127 1.00 96.00 235 VAL A CA 1
ATOM 1744 C C . VAL A 1 235 ? -8.399 -8.183 22.471 1.00 96.00 235 VAL A C 1
ATOM 1746 O O . VAL A 1 235 ? -7.842 -7.957 23.541 1.00 96.00 235 VAL A O 1
ATOM 1749 N N . GLY A 1 236 ? -9.602 -8.757 22.418 1.00 92.50 236 GLY A N 1
ATOM 1750 C CA . GLY A 1 236 ? -10.400 -9.158 23.581 1.00 92.50 236 GLY A CA 1
ATOM 1751 C C . GLY A 1 236 ? -11.203 -8.030 24.237 1.00 92.50 236 GLY A C 1
ATOM 1752 O O . GLY A 1 236 ? -12.052 -8.302 25.085 1.00 92.50 236 GLY A O 1
ATOM 1753 N N . THR A 1 237 ? -10.990 -6.774 23.841 1.00 90.56 237 THR A N 1
ATOM 1754 C CA . THR A 1 237 ? -11.745 -5.630 24.369 1.00 90.56 237 THR A CA 1
ATOM 1755 C C . THR A 1 237 ? -13.007 -5.373 23.547 1.00 90.56 237 THR A C 1
ATOM 1757 O O . THR A 1 237 ? -13.019 -5.558 22.329 1.00 90.56 237 THR A O 1
ATOM 1760 N N . ALA A 1 238 ? -14.081 -4.931 24.202 1.00 85.62 238 ALA A N 1
ATOM 1761 C CA . ALA A 1 238 ? -15.312 -4.518 23.537 1.00 85.62 238 ALA A CA 1
ATOM 1762 C C . ALA A 1 238 ? -15.386 -2.988 23.489 1.00 85.62 238 ALA A C 1
ATOM 1764 O O . ALA A 1 238 ? -15.837 -2.363 24.444 1.00 85.62 238 ALA A O 1
ATOM 1765 N N . PHE A 1 239 ? -14.915 -2.402 22.385 1.00 79.81 239 PHE A N 1
ATOM 1766 C CA . PHE A 1 239 ? -14.930 -0.947 22.167 1.00 79.81 239 PHE A CA 1
ATOM 1767 C C . PHE A 1 239 ? -15.859 -0.515 21.025 1.00 79.81 239 PHE A C 1
ATOM 1769 O O . PHE A 1 239 ? -16.048 0.679 20.805 1.00 79.81 239 PHE A O 1
ATOM 1776 N N . ILE A 1 240 ? -16.466 -1.461 20.296 1.00 78.94 240 ILE A N 1
ATOM 1777 C CA . ILE A 1 240 ? -17.601 -1.142 19.430 1.00 78.94 240 ILE A CA 1
ATOM 1778 C C . ILE A 1 240 ? -18.873 -1.241 20.267 1.00 78.94 240 ILE A C 1
ATOM 1780 O O . ILE A 1 240 ? -19.166 -2.275 20.869 1.00 78.94 240 ILE A O 1
ATOM 1784 N N . ALA A 1 241 ? -19.634 -0.153 20.345 1.00 59.66 241 ALA A N 1
ATOM 1785 C CA . ALA A 1 241 ? -20.924 -0.207 21.010 1.00 59.66 241 ALA A CA 1
ATOM 1786 C C . ALA A 1 241 ? -21.840 -1.165 20.222 1.00 59.66 241 ALA A C 1
ATOM 1788 O O . ALA A 1 241 ? -21.919 -1.084 18.991 1.00 59.66 241 ALA A O 1
ATOM 1789 N N . ARG A 1 242 ? -22.621 -2.015 20.913 1.00 51.78 242 ARG A N 1
ATOM 1790 C CA . ARG A 1 242 ? -23.961 -2.335 20.387 1.00 51.78 242 ARG A CA 1
ATOM 1791 C C . ARG A 1 242 ? -24.599 -0.983 20.096 1.00 51.78 242 ARG A C 1
ATOM 1793 O O . ARG A 1 242 ? -24.554 -0.150 20.998 1.00 51.78 242 ARG A O 1
ATOM 1800 N N . ALA A 1 243 ? -25.070 -0.767 18.861 1.00 44.00 243 ALA A N 1
ATOM 1801 C CA . ALA A 1 243 ? -25.574 0.519 18.367 1.00 44.00 243 ALA A CA 1
ATOM 1802 C C . ALA A 1 243 ? -26.143 1.349 19.526 1.00 44.00 243 ALA A C 1
ATOM 1804 O O . ALA A 1 243 ? -27.060 0.859 20.193 1.00 44.00 243 ALA A O 1
ATOM 1805 N N . PRO A 1 244 ? -25.544 2.505 19.857 1.00 41.91 244 PRO A N 1
ATOM 1806 C CA . PRO A 1 244 ? -25.908 3.196 21.079 1.00 41.91 244 PRO A CA 1
ATOM 1807 C C . PRO A 1 244 ? -27.414 3.474 21.033 1.00 41.91 244 PRO A C 1
ATOM 1809 O O . PRO A 1 244 ? -27.929 3.883 19.992 1.00 41.91 244 PRO A O 1
ATOM 1812 N N . GLU A 1 245 ? -28.136 3.235 22.138 1.00 41.22 245 GLU A N 1
ATOM 1813 C CA . GLU A 1 245 ? -29.596 3.463 22.212 1.00 41.22 245 GLU A CA 1
ATOM 1814 C C . GLU A 1 245 ? -29.979 4.899 21.802 1.00 41.22 245 GLU A C 1
ATOM 1816 O O . GLU A 1 245 ? -31.129 5.181 21.466 1.00 41.22 245 GLU A O 1
ATOM 1821 N N . LYS A 1 246 ? -28.997 5.812 21.801 1.00 40.53 246 LYS A N 1
ATOM 1822 C CA . LYS A 1 246 ? -29.077 7.155 21.237 1.00 40.53 246 LYS A CA 1
ATOM 1823 C C . LYS A 1 246 ? -27.903 7.397 20.278 1.00 40.53 246 LYS A C 1
ATOM 1825 O O . LYS A 1 246 ? -26.774 7.065 20.629 1.00 40.53 246 LYS A O 1
ATOM 1830 N N . PRO A 1 247 ? -28.124 8.018 19.108 1.00 49.28 247 PRO A N 1
ATOM 1831 C CA . PRO A 1 247 ? -27.038 8.393 18.208 1.00 49.28 247 PRO A CA 1
ATOM 1832 C C . PRO A 1 247 ? -26.056 9.342 18.913 1.00 49.28 247 PRO A C 1
ATOM 1834 O O . PRO A 1 247 ? -26.480 10.338 19.503 1.00 49.28 247 PRO A O 1
ATOM 1837 N N . VAL A 1 248 ? -24.757 9.032 18.840 1.00 52.62 248 VAL A N 1
ATOM 1838 C CA . VAL A 1 248 ? -23.678 9.914 19.317 1.00 52.62 248 VAL A CA 1
ATOM 1839 C C . VAL A 1 248 ? -23.717 11.201 18.500 1.00 52.62 248 VAL A C 1
ATOM 1841 O O . VAL A 1 248 ? -23.739 11.156 17.267 1.00 52.62 248 VAL A O 1
ATOM 1844 N N . ARG A 1 249 ? -23.773 12.357 19.167 1.00 43.97 249 ARG A N 1
ATOM 1845 C CA . ARG A 1 249 ? -23.843 13.650 18.475 1.00 43.97 249 ARG A CA 1
ATOM 1846 C C . ARG A 1 249 ? -22.462 14.059 17.969 1.00 43.97 249 ARG A C 1
ATOM 1848 O O . ARG A 1 249 ? -21.449 13.822 18.622 1.00 43.97 249 ARG A O 1
ATOM 1855 N N . CYS A 1 250 ? -22.425 14.738 16.822 1.00 38.38 250 CYS A N 1
ATOM 1856 C CA . CYS A 1 250 ? -21.204 15.363 16.316 1.00 38.38 250 CYS A CA 1
ATOM 1857 C C . CYS A 1 250 ? -20.602 16.281 17.399 1.00 38.38 250 CYS A C 1
ATOM 1859 O O . CYS A 1 250 ? -21.253 17.229 17.836 1.00 38.38 250 CYS A O 1
ATOM 1861 N N . GLY A 1 251 ? -19.376 15.984 17.840 1.00 41.53 251 GLY A N 1
ATOM 1862 C CA . GLY A 1 251 ? -18.673 16.728 18.892 1.00 41.53 251 GLY A CA 1
ATOM 1863 C C . GLY A 1 251 ? -18.707 16.101 20.293 1.00 41.53 251 GLY A C 1
ATOM 1864 O O . GLY A 1 251 ? -17.964 16.562 21.158 1.00 41.53 251 GLY A O 1
ATOM 1865 N N . GLU A 1 252 ? -19.488 15.041 20.532 1.00 44.47 252 GLU A N 1
ATOM 1866 C CA . GLU A 1 252 ? -19.364 14.253 21.765 1.00 44.47 252 GLU A CA 1
ATOM 1867 C C . GLU A 1 252 ? -18.083 13.412 21.719 1.00 44.47 252 GLU A C 1
ATOM 1869 O O . GLU A 1 252 ? -17.873 12.598 20.818 1.00 44.47 252 GLU A O 1
ATOM 1874 N N . GLN A 1 253 ? -17.192 13.620 22.693 1.00 50.19 253 GLN A N 1
ATOM 1875 C CA . GLN A 1 253 ? -16.008 12.783 22.841 1.00 50.19 253 GLN A CA 1
ATOM 1876 C C . GLN A 1 253 ? -16.425 11.418 23.390 1.00 50.19 253 GLN A C 1
ATOM 1878 O O . GLN A 1 253 ? -16.806 11.303 24.553 1.00 50.19 253 GLN A O 1
ATOM 1883 N N . VAL A 1 254 ? -16.292 10.373 22.575 1.00 53.91 254 VAL A N 1
ATOM 1884 C CA . VAL A 1 254 ? -16.280 8.997 23.081 1.00 53.91 254 VAL A CA 1
ATOM 1885 C C . VAL A 1 254 ? -14.932 8.786 23.767 1.00 53.91 254 VAL A C 1
ATOM 1887 O O . VAL A 1 254 ? -13.932 8.483 23.122 1.00 53.91 254 VAL A O 1
ATOM 1890 N N . GLN A 1 255 ? -14.880 9.037 25.074 1.00 61.34 255 GLN A N 1
ATOM 1891 C CA . GLN A 1 255 ? -13.703 8.749 25.894 1.00 61.34 255 GLN A CA 1
ATOM 1892 C C . GLN A 1 255 ? -13.735 7.277 26.313 1.00 61.34 255 GLN A C 1
ATOM 1894 O O . GLN A 1 255 ? -14.202 6.932 27.397 1.00 61.34 255 GLN A O 1
ATOM 1899 N N . ASP A 1 256 ? -13.252 6.405 25.432 1.00 80.94 256 ASP A N 1
ATOM 1900 C CA . ASP A 1 256 ? -13.032 4.995 25.743 1.00 80.94 256 ASP A CA 1
ATOM 1901 C C . ASP A 1 256 ? -11.555 4.776 26.099 1.00 80.94 256 ASP A C 1
ATOM 1903 O O . ASP A 1 256 ? -10.663 5.043 25.291 1.00 80.94 256 ASP A O 1
ATOM 1907 N N . LYS A 1 257 ? -11.285 4.285 27.315 1.00 88.00 257 LYS A N 1
ATOM 1908 C CA . LYS A 1 257 ? -9.916 4.044 27.805 1.00 88.00 257 LYS A CA 1
ATOM 1909 C C . LYS A 1 257 ? -9.128 3.093 26.901 1.00 88.00 257 LYS A C 1
ATOM 1911 O O . LYS A 1 257 ? -7.918 3.249 26.778 1.00 88.00 257 LYS A O 1
ATOM 1916 N N . THR A 1 258 ? -9.806 2.142 26.267 1.00 91.06 258 THR A N 1
ATOM 1917 C CA . THR A 1 258 ? -9.220 1.200 25.312 1.00 91.06 258 THR A CA 1
ATOM 1918 C C . THR A 1 258 ? -8.740 1.923 24.057 1.00 91.06 258 THR A C 1
ATOM 1920 O O . THR A 1 258 ? -7.616 1.709 23.606 1.00 91.06 258 THR A O 1
ATOM 1923 N N . ILE A 1 259 ? -9.575 2.812 23.506 1.00 93.19 259 ILE A N 1
ATOM 1924 C CA . ILE A 1 259 ? -9.237 3.605 22.316 1.00 93.19 259 ILE A CA 1
ATOM 1925 C C . ILE A 1 259 ? -8.061 4.537 22.616 1.00 93.19 259 ILE A C 1
ATOM 1927 O O . ILE A 1 259 ? -7.137 4.644 21.808 1.00 93.19 259 ILE A O 1
ATOM 1931 N N . GLU A 1 260 ? -8.085 5.193 23.777 1.00 94.88 260 GLU A N 1
ATOM 1932 C CA . GLU A 1 260 ? -7.017 6.095 24.209 1.00 94.88 260 GLU A CA 1
ATOM 1933 C C . GLU A 1 260 ? -5.680 5.359 24.380 1.00 94.88 260 GLU A C 1
ATOM 1935 O O . GLU A 1 260 ? -4.644 5.837 23.912 1.00 94.88 260 GLU A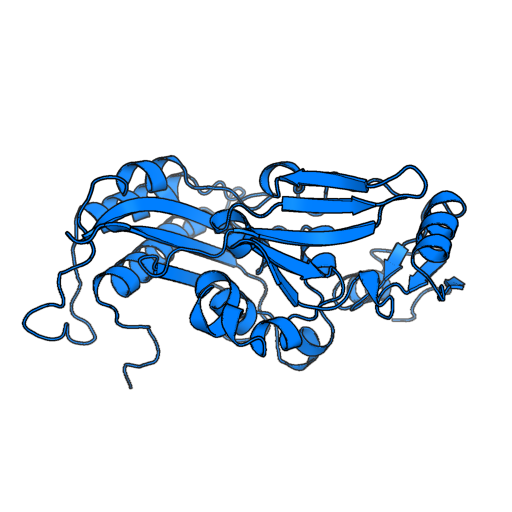 O 1
ATOM 1940 N N . GLU A 1 261 ? -5.698 4.167 24.981 1.00 96.12 261 GLU A N 1
ATOM 1941 C CA . GLU A 1 261 ? -4.495 3.354 25.173 1.00 96.12 261 GLU A CA 1
ATOM 1942 C C . GLU A 1 261 ? -3.921 2.842 23.845 1.00 96.12 261 GLU A C 1
ATOM 1944 O O . GLU A 1 261 ? -2.726 3.003 23.585 1.00 96.12 261 GLU A O 1
ATOM 1949 N N . ALA A 1 262 ? -4.762 2.303 22.958 1.00 97.25 262 ALA A N 1
ATOM 1950 C CA . ALA A 1 262 ? -4.325 1.853 21.638 1.00 97.25 262 ALA A CA 1
ATOM 1951 C C . ALA A 1 262 ? -3.746 3.013 20.811 1.00 97.25 262 ALA A C 1
ATOM 1953 O O . ALA A 1 262 ? -2.703 2.880 20.168 1.00 97.25 262 ALA A O 1
ATOM 1954 N N . ALA A 1 263 ? -4.377 4.190 20.863 1.00 97.25 263 ALA A N 1
ATOM 1955 C CA . ALA A 1 263 ? -3.865 5.384 20.204 1.00 97.25 263 ALA A CA 1
ATOM 1956 C C . ALA A 1 263 ? -2.507 5.825 20.775 1.00 97.25 263 ALA A C 1
ATOM 1958 O O . ALA A 1 263 ? -1.612 6.197 20.008 1.00 97.25 263 ALA A O 1
ATOM 1959 N N . ARG A 1 264 ? -2.327 5.769 22.102 1.00 98.12 264 ARG A N 1
ATOM 1960 C CA . ARG A 1 264 ? -1.060 6.103 22.769 1.00 98.12 264 ARG A CA 1
ATOM 1961 C C . ARG A 1 264 ? 0.051 5.154 22.323 1.00 98.12 264 ARG A C 1
ATOM 1963 O O . ARG A 1 264 ? 1.099 5.617 21.874 1.00 98.12 264 ARG A O 1
ATOM 1970 N N . LEU A 1 265 ? -0.203 3.846 22.372 1.00 98.38 265 LEU A N 1
ATOM 1971 C CA . LEU A 1 265 ? 0.734 2.805 21.938 1.00 98.38 265 LEU A CA 1
ATOM 1972 C C . LEU A 1 265 ? 1.087 2.928 20.447 1.00 98.38 265 LEU A C 1
ATOM 1974 O O . LEU A 1 265 ? 2.243 2.736 20.069 1.00 98.38 265 LEU A O 1
ATOM 1978 N N . ALA A 1 266 ? 0.131 3.315 19.595 1.00 98.25 266 ALA A N 1
ATOM 1979 C CA . ALA A 1 266 ? 0.402 3.595 18.186 1.00 98.25 266 ALA A CA 1
ATOM 1980 C C . ALA A 1 266 ? 1.337 4.805 18.019 1.00 98.25 266 ALA A C 1
ATOM 1982 O O . ALA A 1 266 ? 2.270 4.766 17.217 1.00 98.25 266 ALA A O 1
ATOM 1983 N N . GLY A 1 267 ? 1.134 5.867 18.807 1.00 97.12 267 GLY A N 1
ATOM 1984 C CA . GLY A 1 267 ? 2.032 7.023 18.841 1.00 97.12 267 GLY A CA 1
ATOM 1985 C C . GLY A 1 267 ? 3.462 6.664 19.261 1.00 97.12 267 GLY A C 1
ATOM 1986 O O . GLY A 1 267 ? 4.415 7.210 18.708 1.00 97.12 267 GLY A O 1
ATOM 1987 N N . GLU A 1 268 ? 3.626 5.718 20.187 1.00 97.12 268 GLU A N 1
ATOM 1988 C CA . GLU A 1 268 ? 4.936 5.215 20.629 1.00 97.12 268 GLU A CA 1
ATOM 1989 C C . GLU A 1 268 ? 5.633 4.344 19.582 1.00 97.12 268 GLU A C 1
ATOM 1991 O O . GLU A 1 268 ? 6.858 4.394 19.465 1.00 97.12 268 GLU A O 1
ATOM 1996 N N . ALA A 1 269 ? 4.868 3.584 18.792 1.00 96.94 269 ALA A N 1
ATOM 1997 C CA . ALA A 1 269 ? 5.402 2.775 17.697 1.00 96.94 269 ALA A CA 1
ATOM 1998 C C . ALA A 1 269 ? 5.978 3.629 16.550 1.00 96.94 269 ALA A C 1
ATOM 2000 O O . ALA A 1 269 ? 6.841 3.171 15.800 1.00 96.94 269 ALA A O 1
ATOM 2001 N N . ALA A 1 270 ? 5.530 4.880 16.407 1.00 95.62 270 ALA A N 1
ATOM 2002 C CA . ALA A 1 270 ? 6.079 5.796 15.418 1.00 95.62 270 ALA A CA 1
ATOM 2003 C C . ALA A 1 270 ? 7.556 6.130 15.714 1.00 95.62 270 ALA A C 1
ATOM 2005 O O . ALA A 1 270 ? 7.929 6.541 16.820 1.00 95.62 270 ALA A O 1
ATOM 2006 N N . SER A 1 271 ? 8.394 6.034 14.679 1.00 93.50 271 SER A N 1
ATOM 2007 C CA . SER A 1 271 ? 9.847 6.244 14.753 1.00 93.50 271 SER A CA 1
ATOM 2008 C C . SER A 1 271 ? 10.311 7.350 13.789 1.00 93.50 271 SER A C 1
ATOM 2010 O O . SER A 1 271 ? 11.043 7.103 12.821 1.00 93.50 271 SER A O 1
ATOM 2012 N N . PRO A 1 272 ? 9.822 8.593 13.973 1.00 90.69 272 PRO A N 1
ATOM 2013 C CA . PRO A 1 272 ? 10.152 9.685 13.075 1.00 90.69 272 PRO A CA 1
ATOM 2014 C C . PRO A 1 272 ? 11.629 10.075 13.206 1.00 90.69 272 PRO A C 1
ATOM 2016 O O . PRO A 1 272 ? 12.246 9.934 14.258 1.00 90.69 272 PRO A O 1
ATOM 2019 N N . ARG A 1 273 ? 12.196 10.644 12.137 1.00 86.88 273 ARG A N 1
ATOM 2020 C CA . ARG A 1 273 ? 13.531 11.261 12.197 1.00 86.88 273 ARG A CA 1
ATOM 2021 C C . ARG A 1 273 ? 13.537 12.427 13.194 1.00 86.88 273 ARG A C 1
ATOM 2023 O O . ARG A 1 273 ? 12.515 13.102 13.361 1.00 86.88 273 ARG A O 1
ATOM 2030 N N . SER A 1 274 ? 14.702 12.710 13.773 1.00 80.62 274 SER A N 1
ATOM 2031 C CA . SER A 1 274 ? 14.917 13.841 14.681 1.00 80.62 274 SER A CA 1
ATOM 2032 C C . SER A 1 274 ? 14.323 15.142 14.126 1.00 80.62 274 SER A C 1
ATOM 2034 O O . SER A 1 274 ? 14.460 15.449 12.941 1.00 80.62 274 SER A O 1
ATOM 2036 N N . GLY A 1 275 ? 13.621 15.892 14.981 1.00 82.81 275 GLY A N 1
ATOM 2037 C CA . GLY A 1 275 ? 12.902 17.115 14.598 1.00 82.81 275 GLY A CA 1
ATOM 2038 C C . GLY A 1 275 ? 11.486 16.896 14.046 1.00 82.81 275 GLY A C 1
ATOM 2039 O O . GLY A 1 275 ? 10.800 17.863 13.734 1.00 82.81 275 GLY A O 1
ATOM 2040 N N . SER A 1 276 ? 11.009 15.649 13.941 1.00 88.38 276 SER A N 1
ATOM 2041 C CA . SER A 1 276 ? 9.626 15.315 13.547 1.00 88.38 276 SER A CA 1
ATOM 2042 C C . SER A 1 276 ? 8.825 14.627 14.660 1.00 88.38 276 SER A C 1
ATOM 2044 O O . SER A 1 276 ? 7.906 13.861 14.384 1.00 88.38 276 SER A O 1
ATOM 2046 N N . GLU A 1 277 ? 9.146 14.927 15.918 1.00 91.75 277 GLU A N 1
ATOM 2047 C CA . GLU A 1 277 ? 8.516 14.342 17.113 1.00 91.75 277 GLU A CA 1
ATOM 2048 C C . GLU A 1 277 ? 7.001 14.555 17.190 1.00 91.75 277 GLU A C 1
ATOM 2050 O O . GLU A 1 277 ? 6.260 13.681 17.638 1.00 91.75 277 GLU A O 1
ATOM 2055 N N . TYR A 1 278 ? 6.512 15.672 16.638 1.00 94.50 278 TYR A N 1
ATOM 2056 C CA . TYR A 1 278 ? 5.078 15.953 16.533 1.00 94.50 278 TYR A CA 1
ATOM 2057 C C . TYR A 1 278 ? 4.297 14.815 15.854 1.00 94.50 278 TYR A C 1
ATOM 2059 O O . TYR A 1 278 ? 3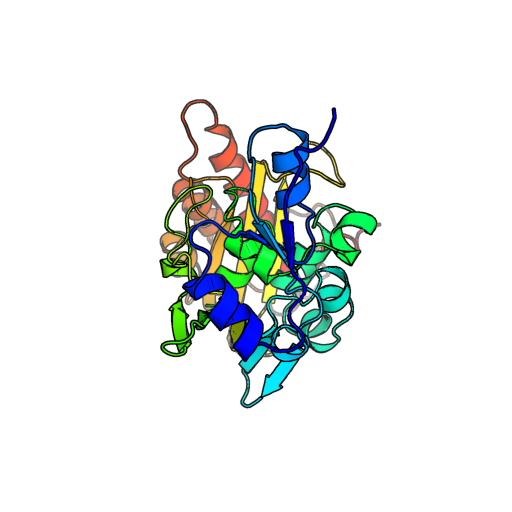.110 14.642 16.123 1.00 94.50 278 TYR A O 1
ATOM 2067 N N . LYS A 1 279 ? 4.946 14.012 14.994 1.00 96.00 279 LYS A N 1
ATOM 2068 C CA . LYS A 1 279 ? 4.303 12.897 14.296 1.00 96.00 279 LYS A CA 1
ATOM 2069 C C . LYS A 1 279 ? 3.758 11.837 15.251 1.00 96.00 279 LYS A C 1
ATOM 2071 O O . LYS A 1 279 ? 2.747 11.237 14.915 1.00 96.00 279 LYS A O 1
ATOM 2076 N N . ARG A 1 280 ? 4.350 11.648 16.437 1.00 96.81 280 ARG A N 1
ATOM 2077 C CA . ARG A 1 280 ? 3.817 10.727 17.460 1.00 96.81 280 ARG A CA 1
ATOM 2078 C C . ARG A 1 280 ? 2.441 11.173 17.954 1.00 96.81 280 ARG A C 1
ATOM 2080 O O . ARG A 1 280 ? 1.510 10.376 18.010 1.00 96.81 280 ARG A O 1
ATOM 2087 N N . GLN A 1 281 ? 2.294 12.472 18.214 1.00 96.50 281 GLN A N 1
ATOM 2088 C CA . GLN A 1 281 ? 1.023 13.082 18.623 1.00 96.50 281 GLN A CA 1
ATOM 2089 C C . GLN A 1 281 ? -0.012 13.063 17.495 1.00 96.50 281 GLN A C 1
ATOM 2091 O O . GLN A 1 281 ? -1.194 12.825 17.731 1.00 96.50 281 GLN A O 1
ATOM 2096 N N . VAL A 1 282 ? 0.435 13.267 16.251 1.00 96.81 282 VAL A N 1
ATOM 2097 C CA . VAL A 1 282 ? -0.434 13.118 15.080 1.00 96.81 282 VAL A CA 1
ATOM 2098 C C . VAL A 1 282 ? -0.923 11.678 14.967 1.00 96.81 282 VAL A C 1
ATOM 2100 O O . VAL A 1 282 ? -2.127 11.489 14.867 1.00 96.81 282 VAL A O 1
ATOM 2103 N N . VAL A 1 283 ? -0.039 10.675 15.034 1.00 98.12 283 VAL A N 1
ATOM 2104 C CA . VAL A 1 283 ? -0.434 9.256 14.999 1.00 98.12 283 VAL A CA 1
ATOM 2105 C C . VAL A 1 283 ? -1.471 8.960 16.072 1.00 98.12 283 VAL A C 1
ATOM 2107 O O . VAL A 1 283 ? -2.526 8.439 15.734 1.00 98.12 283 VAL A O 1
ATOM 2110 N N . TYR A 1 284 ? -1.228 9.367 17.320 1.00 97.69 284 TYR A N 1
ATOM 2111 C CA . TYR A 1 284 ? -2.212 9.248 18.396 1.00 97.69 284 TYR A CA 1
ATOM 2112 C C . TYR A 1 284 ? -3.575 9.831 17.981 1.00 97.69 284 TYR A C 1
ATOM 2114 O O . TYR A 1 284 ? -4.588 9.132 17.999 1.00 97.69 284 TYR A O 1
ATOM 2122 N N . GLY A 1 285 ? -3.605 11.082 17.513 1.00 96.12 285 GLY A N 1
ATOM 2123 C CA . GLY A 1 285 ? -4.844 11.742 17.105 1.00 96.12 285 GLY A CA 1
ATOM 2124 C C . GLY A 1 285 ? -5.553 11.066 15.925 1.00 96.12 285 GLY A C 1
ATOM 2125 O O . GLY A 1 285 ? -6.780 10.962 15.933 1.00 96.12 285 GLY A O 1
ATOM 2126 N N . LEU A 1 286 ? -4.814 10.598 14.912 1.00 96.62 286 LEU A N 1
ATOM 2127 C CA . LEU A 1 286 ? -5.381 9.894 13.757 1.00 96.62 286 LEU A CA 1
ATOM 2128 C C . LEU A 1 286 ? -5.933 8.520 14.168 1.00 96.62 286 LEU A C 1
ATOM 2130 O O . LEU A 1 286 ? -7.089 8.231 13.870 1.00 96.62 286 LEU A O 1
ATOM 2134 N N . THR A 1 287 ? -5.157 7.715 14.902 1.00 97.50 287 THR A N 1
ATOM 2135 C CA . THR A 1 287 ? -5.575 6.392 15.393 1.00 97.50 287 THR A CA 1
ATOM 2136 C C . THR A 1 287 ? -6.835 6.498 16.242 1.00 97.50 287 THR A C 1
ATOM 2138 O O . THR A 1 287 ? -7.807 5.782 16.004 1.00 97.50 287 THR A O 1
ATOM 2141 N N . ARG A 1 288 ? -6.864 7.452 17.179 1.00 95.06 288 ARG A N 1
ATOM 2142 C CA . ARG A 1 288 ? -8.017 7.706 18.048 1.00 95.06 288 ARG A CA 1
ATOM 2143 C C . ARG A 1 288 ? -9.282 8.025 17.251 1.00 95.06 288 ARG A C 1
ATOM 2145 O O . ARG A 1 288 ? -10.343 7.480 17.550 1.00 95.06 288 ARG A O 1
ATOM 2152 N N . ARG A 1 289 ? -9.181 8.873 16.216 1.00 93.56 289 ARG A N 1
ATOM 2153 C CA . ARG A 1 289 ? -10.319 9.213 15.342 1.00 93.56 289 ARG A CA 1
ATOM 2154 C C . ARG A 1 289 ? -10.831 8.002 14.571 1.00 93.56 289 ARG A C 1
ATOM 2156 O O . ARG A 1 289 ? -12.034 7.763 14.586 1.00 93.56 289 ARG A O 1
ATOM 2163 N N . ILE A 1 290 ? -9.938 7.206 13.977 1.00 94.69 290 ILE A N 1
ATOM 2164 C CA . ILE A 1 290 ? -10.336 5.996 13.241 1.00 94.69 290 ILE A CA 1
ATOM 2165 C C . ILE A 1 290 ? -11.062 5.016 14.169 1.00 94.69 290 ILE A C 1
ATOM 2167 O O . ILE A 1 290 ? -12.158 4.564 13.845 1.00 94.69 290 ILE A O 1
ATOM 2171 N N . LEU A 1 291 ? -10.489 4.722 15.338 1.00 93.56 291 LEU A N 1
ATOM 2172 C CA . LEU A 1 291 ? -11.088 3.796 16.302 1.00 93.56 291 LEU A CA 1
ATOM 2173 C C . LEU A 1 291 ? -12.437 4.308 16.831 1.00 93.56 291 LEU A C 1
ATOM 2175 O O . LEU A 1 291 ? -13.382 3.532 16.951 1.00 93.56 291 LEU A O 1
ATOM 2179 N N . THR A 1 292 ? -12.567 5.617 17.064 1.00 90.75 292 THR A N 1
ATOM 2180 C CA . THR A 1 292 ? -13.839 6.242 17.469 1.00 90.75 292 THR A CA 1
ATOM 2181 C C . THR A 1 292 ? -14.906 6.134 16.373 1.00 90.75 292 THR A C 1
ATOM 2183 O O . THR A 1 292 ? -16.060 5.798 16.649 1.00 90.75 292 THR A O 1
ATOM 2186 N N . ALA A 1 293 ? -14.532 6.369 15.113 1.00 87.94 293 ALA A N 1
ATOM 2187 C CA . ALA A 1 293 ? -15.425 6.196 13.967 1.00 87.94 293 ALA A CA 1
ATOM 2188 C C . ALA A 1 293 ? -15.869 4.728 13.820 1.00 87.94 293 ALA A C 1
ATOM 2190 O O . ALA A 1 293 ? -17.047 4.438 13.607 1.00 87.94 293 ALA A O 1
ATOM 2191 N N . MET A 1 294 ? -14.948 3.778 14.013 1.00 88.62 294 MET A N 1
ATOM 2192 C CA . MET A 1 294 ? -15.260 2.345 14.019 1.00 88.62 294 MET A CA 1
ATOM 2193 C C . MET A 1 294 ? -16.226 1.972 15.152 1.00 88.62 294 MET A C 1
ATOM 2195 O O . MET A 1 294 ? -17.158 1.199 14.909 1.00 88.62 294 MET A O 1
ATOM 2199 N N . ALA A 1 295 ? -16.038 2.549 16.344 1.00 85.44 295 ALA A N 1
ATOM 2200 C CA . ALA A 1 295 ? -16.857 2.325 17.536 1.00 85.44 295 ALA A CA 1
ATOM 2201 C C . ALA A 1 295 ? -18.296 2.832 17.397 1.00 85.44 295 ALA A C 1
ATOM 2203 O O . ALA A 1 295 ? -19.242 2.146 17.784 1.00 85.44 295 ALA A O 1
ATOM 2204 N N . THR A 1 296 ? -18.463 4.023 16.826 1.00 79.38 296 THR A N 1
ATOM 2205 C CA . THR A 1 296 ? -19.766 4.694 16.690 1.00 79.38 296 THR A CA 1
ATOM 2206 C C . THR A 1 296 ? -20.504 4.327 15.404 1.00 79.38 296 THR A C 1
ATOM 2208 O O . THR A 1 296 ? -21.716 4.503 15.318 1.00 79.38 296 THR A O 1
ATOM 2211 N N . GLY A 1 297 ? -19.788 3.821 14.394 1.00 71.31 297 GLY A N 1
ATOM 2212 C CA . GLY A 1 297 ? -20.322 3.611 13.048 1.00 71.31 297 GLY A CA 1
ATOM 2213 C C . GLY A 1 297 ? -20.465 4.900 12.231 1.00 71.31 297 GLY A C 1
ATOM 2214 O O . GLY A 1 297 ? -20.887 4.828 11.079 1.00 71.31 297 GLY A O 1
ATOM 2215 N N . ILE A 1 298 ? -20.097 6.057 12.791 1.00 57.91 298 ILE A N 1
ATOM 2216 C CA . ILE A 1 298 ? -20.155 7.357 12.122 1.00 57.91 298 ILE A CA 1
ATOM 2217 C C . ILE A 1 298 ? -18.874 7.528 11.304 1.00 57.91 298 ILE A C 1
ATOM 2219 O O . ILE A 1 298 ? -17.770 7.505 11.847 1.00 57.91 298 ILE A O 1
ATOM 2223 N N . ARG A 1 299 ? -19.007 7.697 9.986 1.00 52.22 299 ARG A N 1
ATOM 2224 C CA . ARG A 1 299 ? -17.884 8.071 9.115 1.00 52.22 299 ARG A CA 1
ATOM 2225 C C . ARG A 1 299 ? -17.775 9.595 9.096 1.00 52.22 299 ARG A C 1
ATOM 2227 O O . ARG A 1 299 ? -18.743 10.268 8.743 1.00 52.22 299 ARG A O 1
ATOM 2234 N N . ASP A 1 300 ? -16.605 10.142 9.429 1.00 39.94 300 ASP A N 1
ATOM 2235 C CA . ASP A 1 300 ? -16.343 11.578 9.267 1.00 39.94 300 ASP A CA 1
ATOM 2236 C C . ASP A 1 300 ? -16.576 11.973 7.793 1.00 39.94 300 ASP A C 1
ATOM 2238 O O . ASP A 1 300 ? -15.909 11.481 6.878 1.00 39.94 300 ASP A O 1
ATOM 2242 N N . GLY A 1 301 ? -17.589 12.817 7.567 1.00 38.47 301 GLY A N 1
ATOM 2243 C CA . GLY A 1 301 ? -18.106 13.197 6.245 1.00 38.47 301 GLY A CA 1
ATOM 2244 C C . GLY A 1 301 ? -19.624 13.049 6.067 1.00 38.47 301 GLY A C 1
ATOM 2245 O O . GLY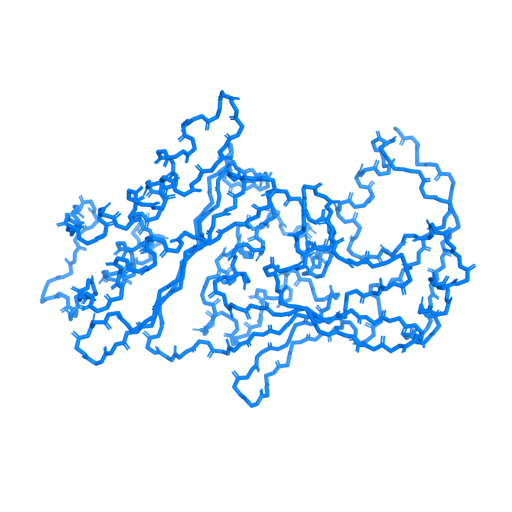 A 1 301 ? -20.154 13.572 5.092 1.00 38.47 301 GLY A O 1
ATOM 2246 N N . GLU A 1 302 ? -20.326 12.385 6.992 1.00 29.72 302 GLU A N 1
ATOM 2247 C CA . GLU A 1 302 ? -21.804 12.417 7.089 1.00 29.72 302 GLU A CA 1
ATOM 2248 C C . GLU A 1 302 ? -22.316 13.446 8.114 1.00 29.72 302 GLU A C 1
ATOM 2250 O O . GLU A 1 302 ? -23.514 13.705 8.212 1.00 29.72 302 GLU A O 1
ATOM 2255 N N . ALA A 1 303 ? -21.408 14.092 8.845 1.00 28.19 303 ALA A N 1
ATOM 2256 C CA . ALA A 1 303 ? -21.713 15.251 9.667 1.00 28.19 303 ALA A CA 1
ATOM 2257 C C . ALA A 1 303 ? -21.530 16.536 8.842 1.00 28.19 303 ALA A C 1
ATOM 2259 O O . ALA A 1 303 ? -20.456 17.124 8.867 1.00 28.19 303 ALA A O 1
ATOM 2260 N N . SER A 1 304 ? -22.613 16.933 8.158 1.00 28.36 304 SER A N 1
ATOM 2261 C CA . SER A 1 304 ? -22.901 18.279 7.600 1.00 28.36 304 SER A CA 1
ATOM 2262 C C . SER A 1 304 ? -21.893 18.876 6.609 1.00 28.36 304 SER A C 1
ATOM 2264 O O . SER A 1 304 ? -20.832 19.379 7.035 1.00 28.36 304 SER A O 1
#

Foldseek 3Di:
DDQDDAAEAEDPEPLVLLVCLVVPQQEAEDALCLPVVVCRVVVVDRGNHYYYPLPHPLQQDWDDDPQKIKGGQNYFLVNCLVDPLCVQQLALQNQLSVQPADPVSRVRHGPNNLLLQQALLRSNLQSLVQQQKWWWKAHNVGIDIDGSVQQRDFHRDGPHDSSIGGTIIMGGGDDPQKDKHKDFDAPDRHRGRGCKIKIKMFGADPQQQTQWIWIWMGNQHRGIDTLVVLRVLRHRDRLADPAPPDQDDVPDDPPDVSLQVSLLSQLVPRHHDPPSNCNSVVSSVRSSVGSVCNRNVPDPPVPD